Protein AF-A0A1Q3SGU1-F1 (afdb_monomer_lite)

Structure (mmCIF, N/CA/C/O backbone):
data_AF-A0A1Q3SGU1-F1
#
_entry.id   AF-A0A1Q3SGU1-F1
#
loop_
_atom_site.group_PDB
_atom_site.id
_atom_site.type_symbol
_atom_site.label_atom_id
_atom_site.label_alt_id
_atom_site.label_comp_id
_atom_site.label_asym_id
_atom_site.label_entity_id
_atom_site.label_seq_id
_atom_site.pdbx_PDB_ins_code
_atom_site.Cartn_x
_atom_site.Cartn_y
_atom_site.Cartn_z
_atom_site.occupancy
_atom_site.B_iso_or_equiv
_atom_site.auth_seq_id
_atom_site.auth_comp_id
_atom_site.auth_asym_id
_atom_site.auth_atom_id
_atom_site.pdbx_PDB_model_num
ATOM 1 N N . MET A 1 1 ? 43.441 11.152 -51.394 1.00 38.97 1 MET A N 1
ATOM 2 C CA . MET A 1 1 ? 42.532 12.138 -50.771 1.00 38.97 1 MET A CA 1
ATOM 3 C C . MET A 1 1 ? 41.317 11.362 -50.313 1.00 38.97 1 MET A C 1
ATOM 5 O O . MET A 1 1 ? 40.354 11.228 -51.053 1.00 38.97 1 MET A O 1
ATOM 9 N N . GLU A 1 2 ? 41.451 10.731 -49.153 1.00 35.03 2 GLU A N 1
ATOM 10 C CA . GLU A 1 2 ? 40.394 9.955 -48.511 1.00 35.03 2 GLU A CA 1
ATOM 11 C C . GLU A 1 2 ? 39.681 10.887 -47.537 1.00 35.03 2 GLU A C 1
ATOM 13 O O . GLU A 1 2 ? 40.320 11.539 -46.711 1.00 35.03 2 GLU A O 1
ATOM 18 N N . GLY A 1 3 ? 38.369 11.018 -47.713 1.00 38.88 3 GLY A N 1
ATOM 19 C CA . GLY A 1 3 ? 37.514 11.722 -46.775 1.00 38.88 3 GLY A CA 1
ATOM 20 C C . GLY A 1 3 ? 37.173 10.804 -45.611 1.00 38.88 3 GLY A C 1
ATOM 21 O O . GLY A 1 3 ? 36.701 9.696 -45.837 1.00 38.88 3 GLY A O 1
ATOM 22 N N . ASN A 1 4 ? 37.367 11.298 -44.391 1.00 35.50 4 ASN A N 1
ATOM 23 C CA . ASN A 1 4 ? 36.745 10.760 -43.189 1.00 35.50 4 ASN A CA 1
ATOM 24 C C . ASN A 1 4 ? 35.961 11.893 -42.527 1.00 35.50 4 ASN A C 1
ATOM 26 O O . ASN A 1 4 ? 36.532 12.837 -41.983 1.00 35.50 4 ASN A O 1
ATOM 30 N N . ILE A 1 5 ? 34.640 11.793 -42.635 1.00 43.34 5 ILE A N 1
ATOM 31 C CA . ILE A 1 5 ? 33.670 12.448 -41.766 1.00 43.34 5 ILE A CA 1
ATOM 32 C C . ILE A 1 5 ? 33.270 11.364 -40.765 1.00 43.34 5 ILE A C 1
ATOM 34 O O . ILE A 1 5 ? 32.846 10.306 -41.214 1.00 43.34 5 ILE A O 1
ATOM 38 N N . GLU A 1 6 ? 33.455 11.630 -39.469 1.00 40.88 6 GLU A N 1
ATOM 39 C CA . GLU A 1 6 ? 32.686 11.130 -38.305 1.00 40.88 6 GLU A CA 1
ATOM 40 C C . GLU A 1 6 ? 33.565 11.027 -37.043 1.00 40.88 6 GLU A C 1
ATOM 42 O O . GLU A 1 6 ? 33.926 9.959 -36.569 1.00 40.88 6 GLU A O 1
ATOM 47 N N . GLU A 1 7 ? 33.857 12.183 -36.455 1.00 37.50 7 GLU A N 1
ATOM 48 C CA . GLU A 1 7 ? 34.032 12.377 -35.010 1.00 37.50 7 GLU A CA 1
ATOM 49 C C . GLU A 1 7 ? 33.212 13.644 -34.714 1.00 37.50 7 GLU A C 1
ATOM 51 O O . GLU A 1 7 ? 33.339 14.631 -35.426 1.00 37.50 7 GLU A O 1
ATOM 56 N N . SER A 1 8 ? 32.313 13.767 -33.749 1.00 34.56 8 SER A N 1
ATOM 57 C CA . SER A 1 8 ? 31.958 12.972 -32.588 1.00 34.56 8 SER A CA 1
ATOM 58 C C . SER A 1 8 ? 30.579 13.483 -32.140 1.00 34.56 8 SER A C 1
ATOM 60 O O . SER A 1 8 ? 30.374 14.686 -31.975 1.00 34.56 8 SER A O 1
ATOM 62 N N . ILE A 1 9 ? 29.605 12.595 -31.964 1.00 38.59 9 ILE A N 1
ATOM 63 C CA . ILE A 1 9 ? 28.387 12.896 -31.206 1.00 38.59 9 ILE A CA 1
ATOM 64 C C . ILE A 1 9 ? 28.249 11.749 -30.218 1.00 38.59 9 ILE A C 1
ATOM 66 O O . ILE A 1 9 ? 27.634 10.752 -30.560 1.00 38.59 9 ILE A O 1
ATOM 70 N N . ASP A 1 10 ? 28.906 11.840 -29.060 1.00 41.69 10 ASP A N 1
ATOM 71 C CA . ASP A 1 10 ? 28.458 11.175 -27.824 1.00 41.69 10 ASP A CA 1
ATOM 72 C C . ASP A 1 10 ? 29.440 11.409 -26.665 1.00 41.69 10 ASP A C 1
ATOM 74 O O . ASP A 1 10 ? 30.072 10.497 -26.148 1.00 41.69 10 ASP A O 1
ATOM 78 N N . GLU A 1 11 ? 29.545 12.650 -26.191 1.00 40.50 11 GLU A N 1
ATOM 79 C CA . GLU A 1 11 ? 30.089 12.919 -24.854 1.00 40.50 11 GLU A CA 1
ATOM 80 C C . GLU A 1 11 ? 29.303 14.047 -24.187 1.00 40.50 11 GLU A C 1
ATOM 82 O O . GLU A 1 11 ? 29.789 15.164 -24.035 1.00 40.50 11 GLU A O 1
ATOM 87 N N . LYS A 1 12 ? 28.043 13.772 -23.818 1.00 33.38 12 LYS A N 1
ATOM 88 C CA . LYS A 1 12 ? 27.328 14.537 -22.774 1.00 33.38 12 LYS A CA 1
ATOM 89 C C . LYS A 1 12 ? 26.059 13.865 -22.238 1.00 33.38 12 LYS A C 1
ATOM 91 O O . LYS A 1 12 ? 25.131 14.540 -21.808 1.00 33.38 12 LYS A O 1
ATOM 96 N N . ALA A 1 13 ? 26.018 12.534 -22.189 1.00 36.97 13 ALA A N 1
ATOM 97 C CA . ALA A 1 13 ? 25.113 11.870 -21.257 1.00 36.97 13 ALA A CA 1
ATOM 98 C C . ALA A 1 13 ? 25.750 11.962 -19.863 1.00 36.97 13 ALA A C 1
ATOM 100 O O . ALA A 1 13 ? 26.577 11.125 -19.491 1.00 36.97 13 ALA A O 1
ATOM 101 N N . GLU A 1 14 ? 25.425 13.026 -19.123 1.00 35.75 14 GLU A N 1
ATOM 102 C CA . GLU A 1 14 ? 25.636 13.087 -17.675 1.00 35.75 14 GLU A CA 1
ATOM 103 C C . GLU A 1 14 ? 25.214 11.739 -17.083 1.00 35.75 14 GLU A C 1
ATOM 105 O O . GLU A 1 14 ? 24.060 11.325 -17.197 1.00 35.75 14 GLU A O 1
ATOM 110 N N . LYS A 1 15 ? 26.172 11.006 -16.507 1.00 45.41 15 LYS A N 1
ATOM 111 C CA . LYS A 1 15 ? 25.889 9.782 -15.760 1.00 45.41 15 LYS A CA 1
ATOM 112 C C . LYS A 1 15 ? 25.143 10.190 -14.493 1.00 45.41 15 LYS A C 1
ATOM 114 O O . LYS A 1 15 ? 25.754 10.346 -13.439 1.00 45.41 15 LYS A O 1
ATOM 119 N N . GLU A 1 16 ? 23.832 10.385 -14.612 1.00 48.12 16 GLU A N 1
ATOM 120 C CA . GLU A 1 16 ? 22.922 10.517 -13.481 1.00 48.12 16 GLU A CA 1
ATOM 121 C C . GLU A 1 16 ? 23.174 9.306 -12.576 1.00 48.12 16 GLU A C 1
ATOM 123 O O . GLU A 1 16 ? 22.950 8.149 -12.952 1.00 48.12 16 GLU A O 1
ATOM 128 N N . THR A 1 17 ? 23.754 9.554 -11.403 1.00 52.72 17 THR A N 1
ATOM 129 C CA . THR A 1 17 ? 23.978 8.498 -10.422 1.00 52.72 17 THR A CA 1
ATOM 130 C C . THR A 1 17 ? 22.613 8.172 -9.843 1.00 52.72 17 THR A C 1
ATOM 132 O O . THR A 1 17 ? 22.068 8.931 -9.049 1.00 52.72 17 THR A O 1
ATOM 135 N N . ILE A 1 18 ? 22.025 7.075 -10.312 1.00 62.19 18 ILE A N 1
ATOM 136 C CA . ILE A 1 18 ? 20.699 6.638 -9.887 1.00 62.19 18 ILE A CA 1
ATOM 137 C C . ILE A 1 18 ? 20.753 6.314 -8.388 1.00 62.19 18 ILE A C 1
ATOM 139 O O . ILE A 1 18 ? 21.397 5.344 -7.986 1.00 62.19 18 ILE A O 1
ATOM 143 N N . ASN A 1 19 ? 20.077 7.117 -7.565 1.00 75.06 19 ASN A N 1
ATOM 144 C CA . ASN A 1 19 ? 19.893 6.830 -6.148 1.00 75.06 19 ASN A CA 1
ATOM 145 C C . ASN A 1 19 ? 18.765 5.803 -5.977 1.00 75.06 19 ASN A C 1
ATOM 147 O O . ASN A 1 19 ? 17.622 6.040 -6.369 1.00 75.06 19 ASN A O 1
ATOM 151 N N . TYR A 1 20 ? 19.088 4.654 -5.385 1.00 71.62 20 TYR A N 1
ATOM 152 C CA . TYR A 1 20 ? 18.139 3.561 -5.169 1.00 71.62 20 TYR A CA 1
ATOM 153 C C . TYR A 1 20 ? 16.935 3.967 -4.324 1.00 71.62 20 TYR A C 1
ATOM 155 O O . TYR A 1 20 ? 15.836 3.455 -4.548 1.00 71.62 20 TYR A O 1
ATOM 163 N N . ASP A 1 21 ? 17.129 4.903 -3.396 1.00 80.00 21 ASP A N 1
ATOM 164 C CA . ASP A 1 21 ? 16.083 5.337 -2.480 1.00 80.00 21 ASP A CA 1
ATOM 165 C C . ASP A 1 21 ? 14.994 6.164 -3.167 1.00 80.00 21 ASP A C 1
ATOM 167 O O . ASP A 1 21 ? 13.921 6.339 -2.592 1.00 80.00 21 ASP A O 1
ATOM 171 N N . ASP A 1 22 ? 15.200 6.625 -4.401 1.00 88.00 22 ASP A N 1
ATOM 172 C CA . ASP A 1 22 ? 14.221 7.441 -5.126 1.00 88.00 22 ASP A CA 1
ATOM 173 C C . ASP A 1 22 ? 13.149 6.611 -5.845 1.00 88.00 22 ASP A C 1
ATOM 175 O O . ASP A 1 22 ? 12.197 7.166 -6.403 1.00 88.00 22 ASP A O 1
ATOM 179 N N . PHE A 1 23 ? 13.263 5.281 -5.809 1.00 89.56 23 PHE A N 1
ATOM 180 C CA . PHE A 1 23 ? 12.372 4.365 -6.514 1.00 89.56 23 PHE A CA 1
ATOM 181 C C . PHE A 1 23 ? 11.447 3.601 -5.565 1.00 89.56 23 PHE A C 1
ATOM 183 O O . PHE A 1 23 ? 11.782 3.270 -4.426 1.00 89.56 23 PHE A O 1
ATOM 190 N N . ILE A 1 24 ? 10.251 3.282 -6.057 1.00 88.69 24 ILE A N 1
ATOM 191 C CA . ILE A 1 24 ? 9.283 2.427 -5.374 1.00 88.69 24 ILE A CA 1
ATOM 192 C C . ILE A 1 24 ? 8.941 1.236 -6.268 1.00 88.69 24 ILE A C 1
ATOM 194 O O . ILE A 1 24 ? 8.572 1.404 -7.428 1.00 88.69 24 ILE A O 1
ATOM 198 N N . SER A 1 25 ? 9.013 0.033 -5.695 1.00 88.06 25 SER A N 1
ATOM 199 C CA . SER A 1 25 ? 8.525 -1.191 -6.333 1.00 88.06 25 SER A CA 1
ATOM 200 C C . SER A 1 25 ? 6.999 -1.221 -6.371 1.00 88.06 25 SER A C 1
ATOM 202 O O . SER A 1 25 ? 6.343 -1.039 -5.338 1.00 88.06 25 SER A O 1
ATOM 204 N N . LEU A 1 26 ? 6.436 -1.559 -7.533 1.00 85.69 26 LEU A N 1
ATOM 205 C CA . LEU A 1 26 ? 4.994 -1.741 -7.711 1.00 85.69 26 LEU A CA 1
ATOM 206 C C . LEU A 1 26 ? 4.429 -2.888 -6.864 1.00 85.69 26 LEU A C 1
ATOM 208 O O . LEU A 1 26 ? 3.255 -2.871 -6.501 1.00 85.69 26 LEU A O 1
ATOM 212 N N . ARG A 1 27 ? 5.268 -3.837 -6.432 1.00 84.94 27 ARG A N 1
ATOM 213 C CA . ARG A 1 27 ? 4.892 -4.905 -5.495 1.00 84.94 27 ARG A CA 1
ATOM 214 C C . ARG A 1 27 ? 4.321 -4.376 -4.179 1.00 84.94 27 ARG A C 1
ATOM 216 O O . ARG A 1 27 ? 3.478 -5.053 -3.587 1.00 84.94 27 ARG A O 1
ATOM 223 N N . LYS A 1 28 ? 4.724 -3.179 -3.727 1.00 84.88 28 LYS A N 1
ATOM 224 C CA . LYS A 1 28 ? 4.138 -2.533 -2.534 1.00 84.88 28 LYS A CA 1
ATOM 225 C C . LYS A 1 28 ? 2.642 -2.253 -2.702 1.00 84.88 28 LYS A C 1
ATOM 227 O O . LYS A 1 28 ? 1.911 -2.252 -1.718 1.00 84.88 28 LYS A O 1
ATOM 232 N N . PHE A 1 29 ? 2.189 -2.099 -3.942 1.00 83.31 29 PHE A N 1
ATOM 233 C CA . PHE A 1 29 ? 0.812 -1.793 -4.309 1.00 83.31 29 PHE A CA 1
ATOM 234 C C . PHE A 1 29 ? 0.068 -3.006 -4.873 1.00 83.31 29 PHE A C 1
ATOM 236 O O . PHE A 1 29 ? -0.972 -2.844 -5.494 1.00 83.31 29 PHE A O 1
ATOM 243 N N . LYS A 1 30 ? 0.542 -4.238 -4.628 1.00 80.50 30 LYS A N 1
ATOM 244 C CA . LYS A 1 30 ? -0.090 -5.477 -5.130 1.00 80.50 30 LYS A CA 1
ATOM 245 C C . LYS A 1 30 ? -1.590 -5.615 -4.812 1.00 80.50 30 LYS A C 1
ATOM 247 O O . LYS A 1 30 ? -2.287 -6.336 -5.511 1.00 80.50 30 LYS A O 1
ATOM 252 N N . ASN A 1 31 ? -2.063 -4.945 -3.759 1.00 77.50 31 ASN A N 1
ATOM 253 C CA . ASN A 1 31 ? -3.460 -4.951 -3.318 1.00 77.50 31 ASN A CA 1
ATOM 254 C C . ASN A 1 31 ? -4.226 -3.675 -3.730 1.00 77.50 31 ASN A C 1
ATOM 256 O O . ASN A 1 31 ? -5.369 -3.506 -3.326 1.00 77.50 31 ASN A O 1
ATOM 260 N N . ASN A 1 32 ? -3.605 -2.770 -4.493 1.00 76.00 32 ASN A N 1
ATOM 261 C CA . ASN A 1 32 ? -4.211 -1.546 -5.013 1.00 76.00 32 ASN A CA 1
ATOM 262 C C . ASN A 1 32 ? -4.238 -1.622 -6.548 1.00 76.00 32 ASN A C 1
ATOM 264 O O . ASN A 1 32 ? -3.363 -1.097 -7.236 1.00 76.00 32 ASN A O 1
ATOM 268 N N . ALA A 1 33 ? -5.221 -2.357 -7.074 1.00 75.50 33 ALA A N 1
ATOM 269 C CA . ALA A 1 33 ? -5.343 -2.618 -8.506 1.00 75.50 33 ALA A CA 1
ATOM 270 C C . ALA A 1 33 ? -5.545 -1.333 -9.325 1.00 75.50 33 ALA A C 1
ATOM 272 O O . ALA A 1 33 ? -4.966 -1.208 -10.397 1.00 75.50 33 ALA A O 1
ATOM 273 N N . GLU A 1 34 ? -6.309 -0.371 -8.806 1.00 74.06 34 GLU A N 1
ATOM 274 C CA . GLU A 1 34 ? -6.575 0.914 -9.463 1.00 74.06 34 GLU A CA 1
ATOM 275 C C . GLU A 1 34 ? -5.287 1.710 -9.688 1.00 74.06 34 GLU A C 1
ATOM 277 O O . GLU A 1 34 ? -4.959 2.044 -10.824 1.00 74.06 34 GLU A O 1
ATOM 282 N N . PHE A 1 35 ? -4.473 1.877 -8.640 1.00 79.38 35 PHE A N 1
ATOM 283 C CA . PHE A 1 35 ? -3.173 2.535 -8.764 1.00 79.38 35 PHE A CA 1
ATOM 284 C C . PHE A 1 35 ? -2.262 1.827 -9.777 1.00 79.38 35 PHE A C 1
ATOM 286 O O . PHE A 1 35 ? -1.582 2.465 -10.579 1.00 79.38 35 PHE A O 1
ATOM 293 N N . LEU A 1 36 ? -2.256 0.491 -9.776 1.00 81.31 36 LEU A N 1
ATOM 294 C CA . LEU A 1 36 ? -1.480 -0.297 -10.733 1.00 81.31 36 LEU A CA 1
ATOM 295 C C . LEU A 1 36 ? -1.945 -0.075 -12.186 1.00 81.31 36 LEU A C 1
ATOM 297 O O . LEU A 1 36 ? -1.095 0.014 -13.076 1.00 81.31 36 LEU A O 1
ATOM 301 N N . TYR A 1 37 ? -3.252 0.063 -12.429 1.00 78.44 37 TYR A N 1
ATOM 302 C CA . TYR A 1 37 ? -3.795 0.397 -13.749 1.00 78.44 37 TYR A CA 1
ATOM 303 C C . TYR A 1 37 ? -3.442 1.822 -14.182 1.00 78.44 37 TYR A C 1
ATOM 305 O O . TYR A 1 37 ? -3.048 2.019 -15.334 1.00 78.44 37 TYR A O 1
ATOM 313 N N . ASP A 1 38 ? -3.497 2.794 -13.273 1.00 81.62 38 ASP A N 1
ATOM 314 C CA . ASP A 1 38 ? -3.142 4.184 -13.571 1.00 81.62 38 ASP A CA 1
ATOM 315 C C . ASP A 1 38 ? -1.654 4.330 -13.907 1.00 81.62 38 ASP A C 1
ATOM 317 O O . ASP A 1 38 ? -1.286 5.020 -14.865 1.00 81.62 38 ASP A O 1
ATOM 321 N N . ILE A 1 39 ? -0.784 3.622 -13.179 1.00 83.50 39 ILE A N 1
ATOM 322 C CA . ILE A 1 39 ? 0.648 3.535 -13.486 1.00 83.50 39 ILE A CA 1
ATOM 323 C C . ILE A 1 39 ? 0.873 2.889 -14.852 1.00 83.50 39 ILE A C 1
ATOM 325 O O . ILE A 1 39 ? 1.653 3.405 -15.655 1.00 83.50 39 ILE A O 1
ATOM 329 N N . PHE A 1 40 ? 0.181 1.789 -15.149 1.00 79.50 40 PHE A N 1
ATOM 330 C CA . PHE A 1 40 ? 0.285 1.118 -16.442 1.00 79.50 40 PHE A CA 1
ATOM 331 C C . PHE A 1 40 ? -0.130 2.037 -17.599 1.00 79.50 40 PHE A C 1
ATOM 333 O O . PHE A 1 40 ? 0.633 2.222 -18.550 1.00 79.50 40 PHE A O 1
ATOM 340 N N . GLY A 1 41 ? -1.302 2.671 -17.493 1.00 76.25 41 GLY A N 1
ATOM 341 C CA . GLY A 1 41 ? -1.800 3.620 -18.487 1.00 76.25 41 GLY A CA 1
ATOM 342 C C . GLY A 1 41 ? -0.868 4.820 -18.656 1.00 76.25 41 GLY A C 1
ATOM 343 O O . GLY A 1 41 ? -0.553 5.223 -19.780 1.00 76.25 41 GLY A O 1
ATOM 344 N N . SER A 1 42 ? -0.351 5.358 -17.552 1.00 82.50 42 SER A N 1
ATOM 345 C CA . SER A 1 42 ? 0.597 6.476 -17.566 1.00 82.50 42 SER A CA 1
ATOM 346 C C . SER A 1 42 ? 1.941 6.096 -18.194 1.00 82.50 42 SER A C 1
ATOM 348 O O . SER A 1 42 ? 2.523 6.902 -18.919 1.00 82.50 42 SER A O 1
ATOM 350 N N . GLY A 1 43 ? 2.419 4.868 -17.973 1.00 79.75 43 GLY A N 1
ATOM 351 C CA . GLY A 1 43 ? 3.643 4.353 -18.587 1.00 79.75 43 GLY A CA 1
ATOM 352 C C . GLY A 1 43 ? 3.513 4.161 -20.096 1.00 79.75 43 GLY A C 1
ATOM 353 O O . GLY A 1 43 ? 4.371 4.616 -20.850 1.00 79.75 43 GLY A O 1
ATOM 354 N N . ILE A 1 44 ? 2.412 3.559 -20.563 1.00 75.25 44 ILE A N 1
ATOM 355 C CA . ILE A 1 44 ? 2.149 3.384 -22.005 1.00 75.25 44 ILE A CA 1
ATOM 356 C C . ILE A 1 44 ? 1.994 4.732 -22.710 1.00 75.25 44 ILE A C 1
ATOM 358 O O . ILE A 1 44 ? 2.524 4.928 -23.804 1.00 75.25 44 ILE A O 1
ATOM 362 N N . THR A 1 45 ? 1.308 5.683 -2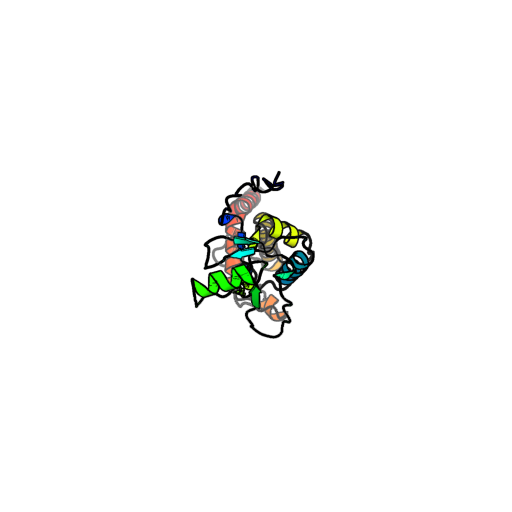2.074 1.00 77.94 45 THR A N 1
ATOM 363 C CA . THR A 1 45 ? 1.134 7.045 -22.606 1.00 77.94 45 THR A CA 1
ATOM 364 C C . THR A 1 45 ? 2.362 7.938 -22.416 1.00 77.94 45 THR A C 1
ATOM 366 O O . THR A 1 45 ? 2.316 9.112 -22.776 1.00 77.94 45 THR A O 1
ATOM 369 N N . LYS A 1 46 ? 3.470 7.395 -21.885 1.00 78.31 46 LYS A N 1
ATOM 370 C CA . LYS A 1 46 ? 4.737 8.098 -21.623 1.00 78.31 46 LYS A CA 1
ATOM 371 C C . LYS A 1 46 ? 4.605 9.327 -20.711 1.00 78.31 46 LYS A C 1
ATOM 373 O O . LYS A 1 46 ? 5.461 10.206 -20.737 1.00 78.31 46 LYS A O 1
ATOM 378 N N . LYS A 1 47 ? 3.552 9.391 -19.891 1.00 83.50 47 LYS A N 1
ATOM 379 C CA . LYS A 1 47 ? 3.380 10.432 -18.862 1.00 83.50 47 LYS A CA 1
ATOM 380 C C . LYS A 1 47 ? 4.354 10.244 -17.703 1.00 83.50 47 LYS A C 1
ATOM 382 O O . LYS A 1 47 ? 4.761 11.220 -17.082 1.00 83.50 47 LYS A O 1
ATOM 387 N N . ILE A 1 48 ? 4.713 8.992 -17.424 1.00 85.81 48 ILE A N 1
ATOM 388 C CA . ILE A 1 48 ? 5.714 8.613 -16.426 1.00 85.81 48 ILE A CA 1
ATOM 389 C C . ILE A 1 48 ? 6.727 7.653 -17.043 1.00 85.81 48 ILE A C 1
ATOM 391 O O . ILE A 1 48 ? 6.436 6.963 -18.022 1.00 85.81 48 ILE A O 1
ATOM 395 N N . SER A 1 49 ? 7.904 7.576 -16.430 1.00 86.50 49 SER A N 1
ATOM 396 C CA . SER A 1 49 ? 8.899 6.557 -16.766 1.00 86.50 49 SER A CA 1
ATOM 397 C C . SER A 1 49 ? 8.733 5.338 -15.859 1.00 86.50 49 SER A C 1
ATOM 399 O O . SER A 1 49 ? 8.651 5.476 -14.638 1.00 86.50 49 SER A O 1
ATOM 401 N N . ILE A 1 50 ? 8.716 4.143 -16.450 1.00 86.75 50 ILE A N 1
ATOM 402 C CA . ILE A 1 50 ? 8.725 2.870 -15.719 1.00 86.75 50 ILE A CA 1
ATOM 403 C C . ILE A 1 50 ? 10.127 2.277 -15.792 1.00 86.75 50 ILE A C 1
ATOM 405 O O . ILE A 1 50 ? 10.806 2.393 -16.808 1.00 86.75 50 ILE A O 1
ATOM 409 N N . TYR A 1 51 ? 10.554 1.638 -14.712 1.00 88.06 51 TYR A N 1
ATOM 410 C CA . TYR A 1 51 ? 11.892 1.101 -14.548 1.00 88.06 51 TYR A CA 1
ATOM 411 C C . TYR A 1 51 ? 11.842 -0.381 -14.190 1.00 88.06 51 TYR A C 1
ATOM 413 O O . TYR A 1 51 ? 10.884 -0.880 -13.598 1.00 88.06 51 TYR A O 1
ATOM 421 N N . VAL A 1 52 ? 12.924 -1.078 -14.508 1.00 84.12 52 VAL A N 1
ATOM 422 C CA . VAL A 1 52 ? 13.207 -2.430 -14.028 1.00 84.12 52 VAL A CA 1
ATOM 423 C C . VAL A 1 52 ? 14.606 -2.461 -13.434 1.00 84.12 52 VAL A C 1
ATOM 425 O O . VAL A 1 52 ? 15.523 -1.846 -13.980 1.00 84.12 52 VAL A O 1
ATOM 428 N N . GLN A 1 53 ? 14.787 -3.171 -12.325 1.00 81.94 53 GLN A N 1
ATOM 429 C CA . GLN A 1 53 ? 16.120 -3.481 -11.824 1.00 81.94 53 GLN A CA 1
ATOM 430 C C . GLN A 1 53 ? 16.640 -4.722 -12.552 1.00 81.94 53 GLN A C 1
ATOM 432 O O . GLN A 1 53 ? 16.037 -5.794 -12.476 1.00 81.94 53 GLN A O 1
ATOM 437 N N . SER A 1 54 ? 17.732 -4.570 -13.296 1.00 70.50 54 SER A N 1
ATOM 438 C CA . SER A 1 54 ? 18.371 -5.696 -13.973 1.00 70.50 54 SER A CA 1
ATOM 439 C C . SER A 1 54 ? 19.224 -6.480 -12.980 1.00 70.50 54 SER A C 1
ATOM 441 O O . SER A 1 54 ? 19.968 -5.897 -12.205 1.00 70.50 54 SER A O 1
ATOM 443 N N . VAL A 1 55 ? 19.152 -7.810 -13.020 1.00 63.28 55 VAL A N 1
ATOM 444 C CA . VAL A 1 55 ? 20.073 -8.673 -12.253 1.00 63.28 55 VAL A CA 1
ATOM 445 C C . VAL A 1 55 ? 21.456 -8.767 -12.906 1.00 63.28 55 VAL A C 1
ATOM 447 O O . VAL A 1 55 ? 22.424 -9.147 -12.263 1.00 63.28 55 VAL A O 1
ATOM 450 N N . ASN A 1 56 ? 21.553 -8.426 -14.196 1.00 59.84 56 ASN A N 1
ATOM 451 C CA . ASN A 1 56 ? 22.806 -8.477 -14.958 1.00 59.84 56 ASN A CA 1
ATOM 452 C C . ASN A 1 56 ? 23.658 -7.218 -14.762 1.00 59.84 56 ASN A C 1
ATOM 454 O O . ASN A 1 56 ? 24.855 -7.210 -15.036 1.00 59.84 56 ASN A O 1
ATOM 458 N N . CYS A 1 57 ? 23.021 -6.131 -14.348 1.00 54.88 57 CYS A N 1
ATOM 459 C CA . CYS A 1 57 ? 23.666 -4.896 -13.964 1.00 54.88 57 CYS A CA 1
ATOM 460 C C . CYS A 1 57 ? 22.824 -4.338 -12.830 1.00 54.88 57 CYS A C 1
ATOM 462 O O . CYS A 1 57 ? 21.695 -3.945 -13.099 1.00 54.88 57 CYS A O 1
ATOM 464 N N . ASP A 1 58 ? 23.352 -4.329 -11.602 1.00 66.19 58 ASP A N 1
ATOM 465 C CA . ASP A 1 58 ? 22.711 -3.734 -10.421 1.00 66.19 58 ASP A CA 1
ATOM 466 C C . ASP A 1 58 ? 22.500 -2.236 -10.667 1.00 66.19 58 ASP A C 1
ATOM 468 O O . ASP A 1 58 ? 23.305 -1.400 -10.270 1.00 66.19 58 ASP A O 1
ATOM 472 N N . LYS A 1 59 ? 21.494 -1.915 -11.477 1.00 72.44 59 LYS A N 1
ATOM 473 C CA . LYS A 1 59 ? 21.126 -0.605 -12.002 1.00 72.44 59 LYS A CA 1
ATOM 474 C C . LYS A 1 59 ? 19.680 -0.682 -12.469 1.00 72.44 59 LYS A C 1
ATOM 476 O O . LYS A 1 59 ? 19.242 -1.667 -13.075 1.00 72.44 59 LYS A O 1
ATOM 481 N N . TYR A 1 60 ? 18.946 0.396 -12.233 1.00 79.81 60 TYR A N 1
ATOM 482 C CA . TYR A 1 60 ? 17.633 0.567 -12.834 1.00 79.81 60 TYR A CA 1
ATOM 483 C C . TYR A 1 60 ? 17.775 0.933 -14.306 1.00 79.81 60 TYR A C 1
ATOM 485 O O . TYR A 1 60 ? 18.584 1.777 -14.682 1.00 79.81 60 TYR A O 1
ATOM 493 N N . THR A 1 61 ? 16.965 0.293 -15.138 1.00 78.44 61 THR A N 1
ATOM 494 C CA . THR A 1 61 ? 16.867 0.565 -16.570 1.00 78.44 61 THR A CA 1
ATOM 495 C C . THR A 1 61 ? 15.491 1.142 -16.864 1.00 78.44 61 THR A C 1
ATOM 497 O O . THR A 1 61 ? 14.486 0.547 -16.473 1.00 78.44 61 THR A O 1
ATOM 500 N N . ILE A 1 62 ? 15.446 2.292 -17.543 1.00 81.56 62 ILE A N 1
ATOM 501 C CA . ILE A 1 62 ? 14.198 2.895 -18.029 1.00 81.56 62 ILE A CA 1
ATOM 502 C C . ILE A 1 62 ? 13.613 2.003 -19.126 1.00 81.56 62 ILE A C 1
ATOM 504 O O . ILE A 1 62 ? 14.316 1.568 -20.040 1.00 81.56 62 ILE A O 1
ATOM 508 N N . LEU A 1 63 ? 12.312 1.743 -19.052 1.00 77.94 63 LEU A N 1
ATOM 509 C CA . LEU A 1 63 ? 11.567 0.998 -20.054 1.00 77.94 63 LEU A CA 1
ATOM 510 C C . LEU A 1 63 ? 10.899 1.955 -21.040 1.00 77.94 63 LEU A C 1
ATOM 512 O O . LEU A 1 63 ? 10.117 2.823 -20.662 1.00 77.94 63 LEU A O 1
ATOM 516 N N . GLU A 1 64 ? 11.178 1.764 -22.326 1.00 72.31 64 GLU A N 1
ATOM 517 C CA . GLU A 1 64 ? 10.449 2.423 -23.404 1.00 72.31 64 GLU A CA 1
ATOM 518 C C . GLU A 1 64 ? 9.116 1.709 -23.667 1.00 72.31 64 GLU A C 1
ATOM 520 O O . GLU A 1 64 ? 8.959 0.528 -23.356 1.00 72.31 64 GLU A O 1
ATOM 525 N N . ALA A 1 65 ? 8.171 2.385 -24.329 1.00 64.69 65 ALA A N 1
ATOM 526 C CA . ALA A 1 65 ? 6.861 1.814 -24.667 1.00 64.69 65 ALA A CA 1
ATOM 527 C C . ALA A 1 65 ? 6.956 0.469 -25.417 1.00 64.69 65 ALA A C 1
ATOM 529 O O . ALA A 1 65 ? 6.160 -0.427 -25.172 1.00 64.69 65 ALA A O 1
ATOM 530 N N . LYS A 1 66 ? 7.973 0.292 -26.274 1.00 66.38 66 LYS A N 1
ATOM 531 C CA . LYS A 1 66 ? 8.239 -0.972 -26.988 1.00 66.38 66 LYS A CA 1
ATOM 532 C C . LYS A 1 66 ? 8.742 -2.104 -26.078 1.00 66.38 66 LYS A C 1
ATOM 534 O O . LYS A 1 66 ? 8.638 -3.271 -26.445 1.00 66.38 66 LYS A O 1
ATOM 539 N N . HIS A 1 67 ? 9.308 -1.770 -24.915 1.00 71.50 67 HIS A N 1
ATOM 540 C CA . HIS A 1 67 ? 9.726 -2.744 -23.906 1.00 71.50 67 HIS A CA 1
ATOM 541 C C . HIS A 1 67 ? 8.527 -3.212 -23.068 1.00 71.50 67 HIS A C 1
ATOM 543 O O . HIS A 1 67 ? 8.510 -4.365 -22.656 1.00 71.50 67 HIS A O 1
ATOM 549 N N . ILE A 1 68 ? 7.506 -2.370 -22.861 1.00 66.00 68 ILE A N 1
ATOM 550 C CA . ILE A 1 68 ? 6.275 -2.717 -22.132 1.00 66.00 68 ILE A CA 1
ATOM 551 C C . ILE A 1 68 ? 5.360 -3.547 -23.051 1.00 66.00 68 ILE A C 1
ATOM 553 O O . ILE A 1 68 ? 4.565 -3.008 -23.817 1.00 66.00 68 ILE A O 1
ATOM 557 N N . GLN A 1 69 ? 5.485 -4.876 -23.008 1.00 63.47 69 GLN A N 1
ATOM 558 C CA . GLN A 1 69 ? 4.647 -5.768 -23.819 1.00 63.47 69 GLN A CA 1
ATOM 559 C C . GLN A 1 69 ? 3.222 -5.888 -23.256 1.00 63.47 69 GLN A C 1
ATOM 561 O O . GLN A 1 69 ? 3.026 -5.830 -22.043 1.00 63.47 69 GLN A O 1
ATOM 566 N N . ILE A 1 70 ? 2.240 -6.065 -24.153 1.00 55.00 70 ILE A N 1
ATOM 567 C CA . ILE A 1 70 ? 0.799 -6.161 -23.860 1.00 55.00 70 ILE A CA 1
ATOM 568 C C . ILE A 1 70 ? 0.555 -7.181 -22.739 1.00 55.00 70 ILE A C 1
ATOM 570 O O . ILE A 1 70 ? 0.692 -8.388 -22.929 1.00 55.00 70 ILE A O 1
ATOM 574 N N . ILE A 1 71 ? 0.174 -6.682 -21.564 1.00 54.81 71 ILE A N 1
ATOM 575 C CA . ILE A 1 71 ? -0.186 -7.498 -20.404 1.00 54.81 71 ILE A CA 1
ATOM 576 C C . ILE A 1 71 ? -1.646 -7.904 -20.580 1.00 54.81 71 ILE A C 1
ATOM 578 O O . ILE A 1 71 ? -2.555 -7.278 -20.037 1.00 54.81 71 ILE A O 1
ATOM 582 N N . GLN A 1 72 ? -1.898 -8.928 -21.392 1.00 43.44 72 GLN A N 1
ATOM 583 C CA . GLN A 1 72 ? -3.230 -9.515 -21.460 1.00 43.44 72 GLN A CA 1
ATOM 584 C C . GLN A 1 72 ? -3.451 -10.323 -20.171 1.00 43.44 72 GLN A C 1
ATOM 586 O O . GLN A 1 72 ? -2.933 -11.425 -20.004 1.00 43.44 72 GLN A O 1
ATOM 591 N N . SER A 1 73 ? -4.141 -9.713 -19.207 1.00 46.75 73 SER A N 1
ATOM 592 C CA . SER A 1 73 ? -4.408 -10.297 -17.891 1.00 46.75 73 SER A CA 1
ATOM 593 C C . SER A 1 73 ? -5.587 -11.264 -17.943 1.00 46.75 73 SER A C 1
ATOM 595 O O . SER A 1 73 ? -6.666 -10.874 -18.378 1.00 46.75 73 SER A O 1
ATOM 597 N N . ASN A 1 74 ? -5.359 -12.488 -17.454 1.00 40.59 74 ASN A N 1
ATOM 598 C CA . ASN A 1 74 ? -6.303 -13.324 -16.699 1.00 40.59 74 ASN A CA 1
ATOM 599 C C . ASN A 1 74 ? -5.516 -14.505 -16.072 1.00 40.59 74 ASN A C 1
ATOM 601 O O . ASN A 1 74 ? -5.663 -15.628 -16.541 1.00 40.59 74 ASN A O 1
ATOM 605 N N . HIS A 1 75 ? -4.689 -14.261 -15.031 1.00 37.78 75 HIS A N 1
ATOM 606 C CA . HIS A 1 75 ? -3.829 -15.223 -14.268 1.00 37.78 75 HIS A CA 1
ATOM 607 C C . HIS A 1 75 ? -2.293 -15.114 -14.559 1.00 37.78 75 HIS A C 1
ATOM 609 O O . HIS A 1 75 ? -1.877 -14.382 -15.455 1.00 37.78 75 HIS A O 1
ATOM 615 N N . PRO A 1 76 ? -1.410 -15.699 -13.718 1.00 45.75 76 PRO A N 1
ATOM 616 C CA . PRO A 1 76 ? -0.301 -15.084 -12.990 1.00 45.75 76 PRO A CA 1
ATOM 617 C C . PRO A 1 76 ? 1.015 -15.162 -13.792 1.00 45.75 76 PRO A C 1
ATOM 619 O O . PRO A 1 76 ? 1.952 -15.858 -13.399 1.00 45.75 76 PRO A O 1
ATOM 622 N N . VAL A 1 77 ? 1.065 -14.580 -14.986 1.00 53.06 77 VAL A N 1
ATOM 623 C CA . VAL A 1 77 ? 2.154 -14.886 -15.926 1.00 53.06 77 VAL A CA 1
ATOM 624 C C . VAL A 1 77 ? 3.215 -13.787 -15.947 1.00 53.06 77 VAL A C 1
ATOM 626 O O . VAL A 1 77 ? 2.923 -12.593 -15.918 1.00 53.06 77 VAL A O 1
ATOM 629 N N . LYS A 1 78 ? 4.479 -14.224 -15.955 1.00 57.97 78 LYS A N 1
ATOM 630 C CA . LYS A 1 78 ? 5.669 -13.386 -16.119 1.00 57.97 78 LYS A CA 1
ATOM 631 C C . LYS A 1 78 ? 5.748 -12.872 -17.567 1.00 57.97 78 LYS A C 1
ATOM 633 O O . LYS A 1 78 ? 5.584 -13.650 -18.502 1.00 57.97 78 LYS A O 1
ATOM 638 N N . VAL A 1 79 ? 6.045 -11.592 -17.751 1.00 63.06 79 VAL A N 1
ATOM 639 C CA . VAL A 1 79 ? 6.263 -10.921 -19.042 1.00 63.06 79 VAL A CA 1
ATOM 640 C C . VAL A 1 79 ? 7.743 -11.002 -19.420 1.00 63.06 79 VAL A C 1
ATOM 642 O O . VAL A 1 79 ? 8.613 -10.906 -18.557 1.00 63.06 79 VAL A O 1
ATOM 645 N N . LYS A 1 80 ? 8.057 -11.161 -20.708 1.00 66.50 80 LYS A N 1
ATOM 646 C CA . LYS A 1 80 ? 9.435 -11.051 -21.210 1.00 66.50 80 LYS A CA 1
ATOM 647 C C . LYS A 1 80 ? 9.696 -9.616 -21.677 1.00 66.50 80 LYS A C 1
ATOM 649 O O . LYS A 1 80 ? 9.197 -9.202 -22.717 1.00 66.50 80 LYS A O 1
ATOM 654 N N . LEU A 1 81 ? 10.476 -8.856 -20.914 1.00 67.00 81 LEU A N 1
ATOM 655 C CA . LEU A 1 81 ? 10.996 -7.548 -21.311 1.00 67.00 81 LEU A CA 1
ATOM 656 C C . LEU A 1 81 ? 12.277 -7.737 -22.101 1.00 67.00 81 LEU A C 1
ATOM 658 O O . LEU A 1 81 ? 13.268 -8.189 -21.544 1.00 67.00 81 LEU A O 1
ATOM 662 N N . TYR A 1 82 ? 12.308 -7.342 -23.364 1.00 64.12 82 TYR A N 1
ATOM 663 C CA . TYR A 1 82 ? 13.550 -7.366 -24.128 1.00 64.12 82 TYR A CA 1
ATOM 664 C C . TYR A 1 82 ? 14.406 -6.162 -23.731 1.00 64.12 82 TYR A C 1
ATOM 666 O O . TYR A 1 82 ? 14.039 -5.019 -23.982 1.00 64.12 82 TYR A O 1
ATOM 674 N N . ILE A 1 83 ? 15.533 -6.442 -23.080 1.00 62.88 83 ILE A N 1
ATOM 675 C CA . ILE A 1 83 ? 16.560 -5.474 -22.686 1.00 62.88 83 ILE A CA 1
ATOM 676 C C . ILE A 1 83 ? 17.814 -5.871 -23.461 1.00 62.88 83 ILE A C 1
ATOM 678 O O . ILE A 1 83 ? 18.794 -6.380 -22.922 1.00 62.88 83 ILE A O 1
ATOM 682 N N . GLY A 1 84 ? 17.711 -5.783 -24.783 1.00 59.31 84 GLY A N 1
ATOM 683 C CA . GLY A 1 84 ? 18.703 -6.294 -25.719 1.00 59.31 84 GLY A CA 1
ATOM 684 C C . GLY A 1 84 ? 19.057 -5.246 -26.763 1.00 59.31 84 GLY A C 1
ATOM 685 O O . GLY A 1 84 ? 18.236 -4.372 -27.040 1.00 59.31 84 GLY A O 1
ATOM 686 N N . PRO A 1 85 ? 20.278 -5.304 -27.324 1.00 53.78 85 PRO A N 1
ATOM 687 C CA . PRO A 1 85 ? 20.800 -4.253 -28.184 1.00 53.78 85 PRO A CA 1
ATOM 688 C C . PRO A 1 85 ? 19.919 -4.102 -29.423 1.00 53.78 85 PRO A C 1
ATOM 690 O O . PRO A 1 85 ? 19.359 -5.076 -29.921 1.00 53.78 85 PRO A O 1
ATOM 693 N N . SER A 1 86 ? 19.841 -2.886 -29.951 1.00 50.47 86 SER A N 1
ATOM 694 C CA . SER A 1 86 ? 19.051 -2.546 -31.137 1.00 50.47 86 SER A CA 1
ATOM 695 C C . SER A 1 86 ? 19.439 -3.321 -32.409 1.00 50.47 86 SER A C 1
ATOM 697 O O . SER A 1 86 ? 18.710 -3.232 -33.393 1.00 50.47 86 SER A O 1
ATOM 699 N N . SER A 1 87 ? 20.546 -4.085 -32.413 1.00 62.28 87 SER A N 1
ATOM 700 C CA . SER A 1 87 ? 21.047 -4.815 -33.585 1.00 62.28 87 SER A CA 1
ATOM 701 C C . SER A 1 87 ? 21.369 -6.296 -33.337 1.00 62.28 87 SER A C 1
ATOM 703 O O . SER A 1 87 ? 21.900 -6.704 -32.300 1.00 62.28 87 SER A O 1
ATOM 705 N N . GLU A 1 88 ? 21.106 -7.107 -34.364 1.00 67.38 88 GLU A N 1
ATOM 706 C CA . GLU A 1 88 ? 21.329 -8.558 -34.393 1.00 67.38 88 GLU A CA 1
ATOM 707 C C . GLU A 1 88 ? 22.814 -8.944 -34.232 1.00 67.38 88 GLU A C 1
ATOM 709 O O . GLU A 1 88 ? 23.140 -9.973 -33.639 1.00 67.38 88 GLU A O 1
ATOM 714 N N . PHE A 1 89 ? 23.729 -8.092 -34.704 1.00 71.94 89 PHE A N 1
ATOM 715 C CA . PHE A 1 89 ? 25.178 -8.288 -34.585 1.00 71.94 89 PHE A CA 1
ATOM 716 C C . PHE A 1 89 ? 25.647 -8.288 -33.122 1.00 71.94 89 PHE A C 1
ATOM 718 O O . PHE A 1 89 ? 26.326 -9.215 -32.676 1.00 71.94 89 PHE A O 1
ATOM 725 N N . ASN A 1 90 ? 25.212 -7.294 -32.342 1.00 67.06 90 ASN A N 1
ATOM 726 C CA . ASN A 1 90 ? 25.548 -7.193 -30.922 1.00 67.06 90 ASN A CA 1
ATOM 727 C C . ASN A 1 90 ? 24.958 -8.352 -30.107 1.00 67.06 90 ASN A C 1
ATOM 729 O O . ASN A 1 90 ? 25.576 -8.823 -29.150 1.00 67.06 90 ASN A O 1
ATOM 733 N N . LEU A 1 91 ? 23.776 -8.838 -30.497 1.00 71.56 91 LEU A N 1
ATOM 734 C CA . LEU A 1 91 ? 23.162 -10.013 -29.887 1.00 71.56 91 LEU A CA 1
ATOM 735 C C . LEU A 1 91 ? 23.999 -11.280 -30.125 1.00 71.56 91 LEU A C 1
ATOM 737 O O . LEU A 1 91 ? 24.254 -12.026 -29.179 1.00 71.56 91 LEU A O 1
ATOM 741 N N . LYS A 1 92 ? 24.458 -11.502 -31.365 1.00 78.38 92 LYS A N 1
ATOM 742 C CA . LYS A 1 92 ? 25.308 -12.648 -31.731 1.00 78.38 92 LYS A CA 1
ATOM 743 C C . LYS A 1 92 ? 26.633 -12.637 -30.971 1.00 78.38 92 LYS A C 1
ATOM 745 O O . LYS A 1 92 ? 26.999 -13.657 -30.395 1.00 78.38 92 LYS A O 1
ATOM 750 N N . LEU A 1 93 ? 27.300 -11.483 -30.892 1.00 76.88 93 LEU A N 1
ATOM 751 C CA . LEU A 1 93 ? 28.543 -11.328 -30.128 1.00 76.88 93 LEU A CA 1
ATOM 752 C C . LEU A 1 93 ? 28.357 -11.671 -28.644 1.00 76.88 93 LEU A C 1
ATOM 754 O O . LEU A 1 93 ? 29.139 -12.433 -28.080 1.00 76.88 93 LEU A O 1
ATOM 758 N N . ARG A 1 94 ? 27.299 -11.157 -28.005 1.00 71.56 94 ARG A N 1
ATOM 759 C CA . ARG A 1 94 ? 27.037 -11.431 -26.582 1.00 71.56 94 ARG A CA 1
ATOM 760 C C . ARG A 1 94 ? 26.684 -12.890 -26.313 1.00 71.56 94 ARG A C 1
ATOM 762 O O . ARG A 1 94 ? 27.172 -13.431 -25.328 1.00 71.56 94 ARG A O 1
ATOM 769 N N . LYS A 1 95 ? 25.904 -13.534 -27.188 1.00 78.19 95 LYS A N 1
ATOM 770 C CA . LYS A 1 95 ? 25.612 -14.975 -27.084 1.00 78.19 95 LYS A CA 1
ATOM 771 C C . LYS A 1 95 ? 26.851 -15.845 -27.307 1.00 78.19 95 LYS A C 1
ATOM 773 O O . LYS A 1 95 ? 26.987 -16.867 -26.649 1.00 78.19 95 LYS A O 1
ATOM 778 N N . ALA A 1 96 ? 27.764 -15.438 -28.190 1.00 81.62 96 ALA A N 1
ATOM 779 C CA . ALA A 1 96 ? 29.022 -16.152 -28.402 1.00 81.62 96 ALA A CA 1
ATOM 780 C C . ALA A 1 96 ? 29.955 -16.069 -27.179 1.00 81.62 96 ALA A C 1
ATOM 782 O O . ALA A 1 96 ? 30.590 -17.058 -26.828 1.00 81.62 96 ALA A O 1
ATOM 783 N N . MET A 1 97 ? 30.011 -14.911 -26.509 1.00 76.06 97 MET A N 1
ATOM 784 C CA . MET A 1 97 ? 30.826 -14.716 -25.300 1.00 76.06 97 MET A CA 1
ATOM 785 C C . MET A 1 97 ? 30.183 -15.295 -24.033 1.00 76.06 97 MET A C 1
ATOM 787 O O . MET A 1 97 ? 30.884 -15.727 -23.122 1.00 76.06 97 MET A O 1
ATOM 791 N N . ASN A 1 98 ? 28.853 -15.293 -23.959 1.00 73.00 98 ASN A N 1
ATOM 792 C CA . ASN A 1 98 ? 28.083 -15.862 -22.863 1.00 73.00 98 ASN A CA 1
ATOM 793 C C . ASN A 1 98 ? 26.920 -16.685 -23.447 1.00 73.00 98 ASN A C 1
ATOM 795 O O . ASN A 1 98 ? 25.864 -16.118 -23.739 1.00 73.00 98 ASN A O 1
ATOM 799 N N . PRO A 1 99 ? 27.083 -18.013 -23.598 1.00 76.00 99 PRO A N 1
ATOM 800 C CA . PRO A 1 99 ? 26.063 -18.891 -24.179 1.00 76.00 99 PRO A CA 1
ATOM 801 C C . PRO A 1 99 ? 24.707 -18.863 -23.457 1.00 76.00 99 PRO A C 1
ATOM 803 O O . PRO A 1 99 ? 23.688 -19.179 -24.065 1.00 76.00 99 PRO A O 1
ATOM 806 N N . GLY A 1 100 ? 24.677 -18.459 -22.180 1.00 69.00 100 GLY A N 1
ATOM 807 C CA . GLY A 1 100 ? 23.451 -18.273 -21.396 1.00 69.00 100 GLY A CA 1
ATOM 808 C C . GLY A 1 100 ? 22.834 -16.873 -21.495 1.00 69.00 100 GLY A C 1
ATOM 809 O O . GLY A 1 100 ? 21.871 -16.585 -20.788 1.00 69.00 100 GLY A O 1
ATOM 810 N N . PHE A 1 101 ? 23.385 -15.977 -2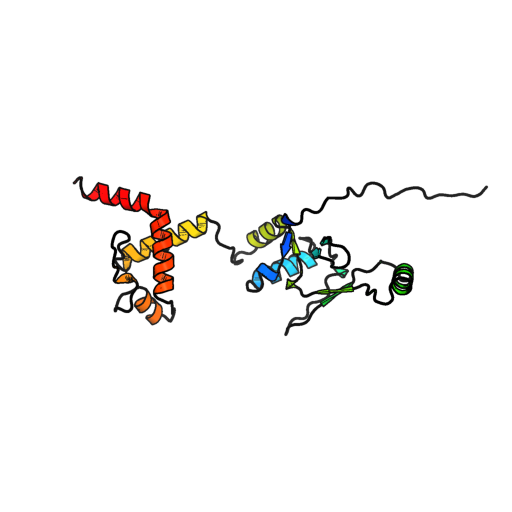2.320 1.00 70.25 101 PHE A N 1
ATOM 811 C CA . PHE A 1 101 ? 22.879 -14.615 -22.466 1.00 70.25 101 PHE A CA 1
ATOM 812 C C . PHE A 1 101 ? 21.511 -14.604 -23.149 1.00 70.25 101 PHE A C 1
ATOM 814 O O . PHE A 1 101 ? 21.384 -14.914 -24.337 1.00 70.25 101 PHE A O 1
ATOM 821 N N . GLU A 1 102 ? 20.505 -14.141 -22.414 1.00 68.81 102 GLU A N 1
ATOM 822 C CA . GLU A 1 102 ? 19.200 -13.818 -22.971 1.00 68.81 102 GLU A CA 1
ATOM 823 C C . GLU A 1 102 ? 19.041 -12.298 -23.097 1.00 68.81 102 GLU A C 1
ATOM 825 O O . GLU A 1 102 ? 19.264 -11.572 -22.126 1.00 68.81 102 GLU A O 1
ATOM 830 N N . PRO A 1 103 ? 18.624 -11.780 -24.268 1.00 68.25 103 PRO A N 1
ATOM 831 C CA . PRO A 1 103 ? 18.405 -10.349 -24.482 1.00 68.25 103 PRO A CA 1
ATOM 832 C C . PRO A 1 103 ? 17.096 -9.858 -23.855 1.00 68.25 103 PRO A C 1
ATOM 834 O O . PRO A 1 103 ? 16.557 -8.831 -24.264 1.00 68.25 103 PRO A O 1
ATOM 837 N N . TYR A 1 104 ? 16.536 -10.620 -22.919 1.00 68.69 104 TYR A N 1
ATOM 838 C CA . TYR A 1 104 ? 15.288 -10.313 -22.255 1.00 68.69 104 TYR A CA 1
ATOM 839 C C . TYR A 1 104 ? 15.351 -10.673 -20.772 1.00 68.69 104 TYR A C 1
ATOM 841 O O . TYR A 1 104 ? 15.947 -11.673 -20.378 1.00 68.69 104 TYR A O 1
ATOM 849 N N . LEU A 1 105 ? 14.695 -9.863 -19.947 1.00 69.75 105 LEU A N 1
ATOM 850 C CA . LEU A 1 105 ? 14.378 -10.170 -18.564 1.00 69.75 105 LEU A CA 1
ATOM 851 C C . LEU A 1 105 ? 12.962 -10.718 -18.485 1.00 69.75 105 LEU A C 1
ATOM 853 O O . LEU A 1 105 ? 12.026 -10.166 -19.056 1.00 69.75 105 LEU A O 1
ATOM 857 N N . THR A 1 106 ? 12.795 -11.798 -17.739 1.00 71.75 106 THR A N 1
ATOM 858 C CA . THR A 1 106 ? 11.463 -12.274 -17.377 1.00 71.75 106 THR A CA 1
ATOM 859 C C . THR A 1 106 ? 11.039 -11.562 -16.094 1.00 71.75 106 THR A C 1
ATOM 861 O O . THR A 1 106 ? 11.629 -11.810 -15.046 1.00 71.75 106 THR A O 1
ATOM 864 N N . VAL A 1 107 ? 10.029 -10.698 -16.159 1.00 73.50 107 VAL A N 1
ATOM 865 C CA . VAL A 1 107 ? 9.554 -9.890 -15.024 1.00 73.50 107 VAL A CA 1
ATOM 866 C C . VAL A 1 107 ? 8.044 -9.966 -14.880 1.00 73.50 107 VAL A C 1
ATOM 868 O O . VAL A 1 107 ? 7.318 -10.117 -15.857 1.00 73.50 107 VAL A O 1
ATOM 871 N N . ASN A 1 108 ? 7.533 -9.830 -13.665 1.00 76.00 108 ASN A N 1
ATOM 872 C CA . ASN A 1 108 ? 6.124 -9.532 -13.455 1.00 76.00 108 ASN A CA 1
ATOM 873 C C . ASN A 1 108 ? 5.889 -8.012 -13.528 1.00 76.00 108 ASN A C 1
ATOM 875 O O . ASN A 1 108 ? 6.798 -7.233 -13.251 1.00 76.00 108 ASN A O 1
ATOM 879 N N . PHE A 1 109 ? 4.661 -7.575 -13.817 1.00 76.31 109 PHE A N 1
ATOM 880 C CA . PHE A 1 109 ? 4.290 -6.163 -13.668 1.00 76.31 109 PHE A CA 1
ATOM 881 C C . PHE A 1 109 ? 4.597 -5.632 -12.259 1.00 76.31 109 PHE A C 1
ATOM 883 O O . PHE A 1 109 ? 5.081 -4.517 -12.096 1.00 76.31 109 PHE A O 1
ATOM 890 N N . LEU A 1 110 ? 4.396 -6.461 -11.230 1.00 80.94 110 LEU A N 1
ATOM 891 C CA . LEU A 1 110 ? 4.725 -6.101 -9.848 1.00 80.94 110 LEU A CA 1
ATOM 892 C C . LEU A 1 110 ? 6.234 -5.976 -9.583 1.00 80.94 110 LEU A C 1
ATOM 894 O O . LEU A 1 110 ? 6.618 -5.376 -8.582 1.00 80.94 110 LEU A O 1
ATOM 898 N N . ASP A 1 111 ? 7.088 -6.523 -10.449 1.00 82.19 111 ASP A N 1
ATOM 899 C CA . ASP A 1 111 ? 8.548 -6.396 -10.340 1.00 82.19 111 ASP A CA 1
ATOM 900 C C . ASP A 1 111 ? 9.071 -5.087 -10.949 1.00 82.19 111 ASP A C 1
ATOM 902 O O . ASP A 1 111 ? 10.272 -4.819 -10.899 1.00 82.19 111 ASP A O 1
ATOM 906 N N . LEU A 1 112 ? 8.180 -4.268 -11.515 1.00 86.25 112 LEU A N 1
ATOM 907 C CA . LEU A 1 112 ? 8.508 -2.955 -12.054 1.00 86.25 112 LEU A CA 1
ATOM 908 C C . LEU A 1 112 ? 8.610 -1.902 -10.946 1.00 86.25 112 LEU A C 1
ATOM 910 O O . LEU A 1 112 ? 8.127 -2.072 -9.820 1.00 86.25 112 LEU A O 1
ATOM 914 N N . TRP A 1 113 ? 9.253 -0.795 -11.297 1.00 89.56 113 TRP A N 1
ATOM 915 C CA . TRP A 1 113 ? 9.592 0.301 -10.401 1.00 89.56 113 TRP A CA 1
ATOM 916 C C . TRP A 1 113 ? 9.234 1.643 -11.029 1.00 89.56 113 TRP A C 1
ATOM 918 O O . TRP A 1 113 ? 9.242 1.801 -12.250 1.00 89.56 113 TRP A O 1
ATOM 928 N N . ILE A 1 114 ? 8.945 2.624 -10.183 1.00 90.12 114 ILE A N 1
ATOM 929 C CA . ILE A 1 114 ? 8.645 4.008 -10.569 1.00 90.12 114 ILE A CA 1
ATOM 930 C C . ILE A 1 114 ? 9.388 4.970 -9.642 1.00 90.12 114 ILE A C 1
ATOM 932 O O . ILE A 1 114 ? 9.708 4.605 -8.508 1.00 90.12 114 ILE A O 1
ATOM 936 N N . LYS A 1 115 ? 9.645 6.202 -10.093 1.00 91.75 115 LYS A N 1
ATOM 937 C CA . LYS A 1 115 ? 10.158 7.261 -9.210 1.00 91.75 115 LYS A C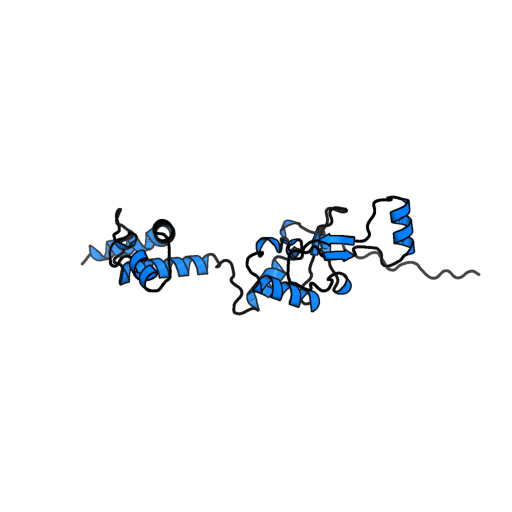A 1
ATOM 938 C C . LYS A 1 115 ? 9.093 7.637 -8.174 1.00 91.75 115 LYS A C 1
ATOM 940 O O . LYS A 1 115 ? 7.909 7.704 -8.503 1.00 91.75 115 LYS A O 1
ATOM 945 N N . LYS A 1 116 ? 9.511 7.932 -6.938 1.00 89.44 116 LYS A N 1
ATOM 946 C CA . LYS A 1 116 ? 8.631 8.417 -5.855 1.00 89.44 116 LYS A CA 1
ATOM 947 C C . LYS A 1 116 ? 7.785 9.615 -6.294 1.00 89.44 116 LYS A C 1
ATOM 949 O O . LYS A 1 116 ? 6.572 9.609 -6.121 1.00 89.44 116 LYS A O 1
ATOM 954 N N . THR A 1 117 ? 8.421 10.580 -6.951 1.00 88.94 117 THR A N 1
ATOM 955 C CA . THR A 1 117 ? 7.777 11.802 -7.453 1.00 88.94 117 THR A CA 1
ATOM 956 C C . THR A 1 117 ? 6.704 11.529 -8.507 1.00 88.94 117 THR A C 1
ATOM 958 O O . THR A 1 117 ? 5.707 12.241 -8.568 1.00 88.94 117 THR A O 1
ATOM 961 N N . ASP A 1 118 ? 6.870 10.496 -9.335 1.00 88.06 118 ASP A N 1
ATOM 962 C CA . ASP A 1 118 ? 5.865 10.113 -10.330 1.00 88.06 118 ASP A CA 1
ATOM 963 C C . ASP A 1 118 ? 4.721 9.313 -9.697 1.00 88.06 118 ASP A C 1
ATOM 965 O O . ASP A 1 118 ? 3.568 9.489 -10.088 1.00 88.06 118 ASP A O 1
ATOM 969 N N . ALA A 1 119 ? 5.006 8.506 -8.668 1.00 83.25 119 ALA A N 1
ATOM 970 C CA . ALA A 1 119 ? 3.970 7.854 -7.869 1.00 83.25 119 ALA A CA 1
ATOM 971 C C . ALA A 1 119 ? 3.028 8.890 -7.232 1.00 83.25 119 ALA A C 1
ATOM 973 O O . ALA A 1 119 ? 1.813 8.757 -7.331 1.00 83.25 119 ALA A O 1
ATOM 974 N N . GLU A 1 120 ? 3.579 9.955 -6.645 1.00 81.56 120 GLU A N 1
ATOM 975 C CA . GLU A 1 120 ? 2.811 11.048 -6.031 1.00 81.56 120 GLU A CA 1
ATOM 976 C C . GLU A 1 120 ? 1.914 11.782 -7.043 1.00 81.56 120 GLU A C 1
ATOM 978 O O . GLU A 1 120 ? 0.753 12.078 -6.751 1.00 81.56 120 GLU A O 1
ATOM 983 N N . LYS A 1 121 ? 2.403 12.022 -8.268 1.00 79.44 121 LYS A N 1
ATOM 984 C CA . LYS A 1 121 ? 1.603 12.623 -9.356 1.00 79.44 121 LYS A CA 1
ATOM 985 C C . LYS A 1 121 ? 0.444 11.729 -9.802 1.00 79.44 121 LYS A C 1
ATOM 987 O O . LYS A 1 121 ? -0.638 12.222 -10.112 1.00 79.44 121 LYS A O 1
ATOM 992 N N . VAL A 1 122 ? 0.667 10.418 -9.863 1.00 72.06 122 VAL A N 1
ATOM 993 C CA . VAL A 1 122 ? -0.371 9.466 -10.286 1.00 72.06 122 VAL A CA 1
ATOM 994 C C . VAL A 1 122 ? -1.413 9.274 -9.182 1.00 72.06 122 VAL A C 1
ATOM 996 O O . VAL A 1 122 ? -2.604 9.283 -9.468 1.00 72.06 122 VAL A O 1
ATOM 999 N N . ILE A 1 123 ? -0.993 9.237 -7.913 1.00 64.38 123 ILE A N 1
ATOM 1000 C CA . ILE A 1 123 ? -1.906 9.209 -6.755 1.00 64.38 123 ILE A CA 1
ATOM 1001 C C . ILE A 1 123 ? -2.805 10.454 -6.721 1.00 64.38 123 ILE A C 1
ATOM 1003 O O . ILE A 1 123 ? -3.988 10.350 -6.418 1.00 64.38 123 ILE A O 1
ATOM 1007 N N . THR A 1 124 ? -2.271 11.634 -7.045 1.00 56.78 124 THR A N 1
ATOM 1008 C CA . THR A 1 124 ? -3.016 12.905 -6.963 1.00 56.78 124 THR A CA 1
ATOM 1009 C C . THR A 1 124 ? -3.992 13.148 -8.118 1.00 56.78 124 THR A C 1
ATOM 1011 O O . THR A 1 124 ? -4.857 14.012 -8.002 1.00 56.78 124 THR A O 1
ATOM 1014 N N . THR A 1 125 ? -3.891 12.402 -9.224 1.00 54.34 125 THR A N 1
ATOM 1015 C CA . THR A 1 125 ? -4.733 12.596 -10.422 1.00 54.34 125 THR A CA 1
ATOM 1016 C C . THR A 1 125 ? -5.910 11.625 -10.527 1.00 54.34 125 THR A C 1
ATOM 1018 O O . THR A 1 125 ? -6.786 11.838 -11.366 1.00 54.34 125 THR A O 1
ATOM 1021 N N . SER A 1 126 ? -5.979 10.612 -9.658 1.00 45.38 126 SER A N 1
ATOM 1022 C CA . SER A 1 126 ? -7.075 9.642 -9.601 1.00 45.38 126 SER A CA 1
ATOM 1023 C C . SER A 1 126 ? -7.962 9.900 -8.369 1.00 45.38 126 SER A C 1
ATOM 1025 O O . SER A 1 126 ? -7.497 9.722 -7.241 1.00 45.38 126 SER A O 1
ATOM 1027 N N . PRO A 1 127 ? -9.233 10.325 -8.538 1.00 46.72 127 PRO A N 1
ATOM 1028 C CA . PRO A 1 127 ? -10.110 10.714 -7.429 1.00 46.72 127 PRO A CA 1
ATOM 1029 C C . PRO A 1 127 ? -10.478 9.577 -6.457 1.00 46.72 127 PRO A C 1
ATOM 1031 O O . PRO A 1 127 ? -11.108 9.850 -5.436 1.00 46.72 127 PRO A O 1
ATOM 1034 N N . LEU A 1 128 ? -10.105 8.323 -6.747 1.00 46.62 128 LEU A N 1
ATOM 1035 C CA . LEU A 1 128 ? -10.343 7.158 -5.885 1.00 46.62 128 LEU A CA 1
ATOM 1036 C C . LEU A 1 128 ? -9.073 6.393 -5.469 1.00 46.62 128 LEU A C 1
ATOM 1038 O O . LEU A 1 128 ? -9.176 5.425 -4.713 1.00 46.62 128 LEU A O 1
ATOM 1042 N N . SER A 1 129 ? -7.873 6.847 -5.853 1.00 47.03 129 SER A N 1
ATOM 1043 C CA . SER A 1 129 ? -6.623 6.186 -5.463 1.00 47.03 129 SER A CA 1
ATOM 1044 C C . SER A 1 129 ? -6.396 6.300 -3.952 1.00 47.03 129 SER A C 1
ATOM 1046 O O . SER A 1 129 ? -5.838 7.280 -3.459 1.00 47.03 129 SER A O 1
ATOM 1048 N N . LEU A 1 130 ? -6.798 5.249 -3.235 1.00 48.84 130 LEU A N 1
ATOM 1049 C CA . LEU A 1 130 ? -6.498 4.917 -1.841 1.00 48.84 130 LEU A CA 1
ATOM 1050 C C . LEU A 1 130 ? -5.013 5.140 -1.516 1.00 48.84 130 LEU A C 1
ATOM 1052 O O . LEU A 1 130 ? -4.184 4.226 -1.571 1.00 48.84 130 LEU A O 1
ATOM 1056 N N . ALA A 1 131 ? -4.684 6.379 -1.167 1.00 51.66 131 ALA A N 1
ATOM 1057 C CA . ALA A 1 131 ? -3.419 6.750 -0.581 1.00 51.66 131 ALA A CA 1
ATOM 1058 C C . ALA A 1 131 ? -3.357 6.147 0.822 1.00 51.66 131 ALA A C 1
ATOM 1060 O O . ALA A 1 131 ? -4.344 6.126 1.561 1.00 51.66 131 ALA A O 1
ATOM 1061 N N . ILE A 1 132 ? -2.171 5.685 1.214 1.00 56.53 132 ILE A N 1
ATOM 1062 C CA . ILE A 1 132 ? -1.832 5.630 2.634 1.00 56.53 132 ILE A CA 1
ATOM 1063 C C . ILE A 1 132 ? -2.186 7.021 3.170 1.00 56.53 132 ILE A C 1
ATOM 1065 O O . ILE A 1 132 ? -1.600 7.985 2.671 1.00 56.53 132 ILE A O 1
ATOM 1069 N N . PRO A 1 133 ? -3.160 7.150 4.090 1.00 60.25 133 PRO A N 1
ATOM 1070 C CA . PRO A 1 133 ? -3.589 8.463 4.534 1.00 60.25 133 PRO A CA 1
ATOM 1071 C C . PRO A 1 133 ? -2.357 9.198 5.045 1.00 60.25 133 PRO A C 1
ATOM 1073 O O . PRO A 1 133 ? -1.565 8.625 5.808 1.00 60.25 133 PRO A O 1
ATOM 1076 N N . SER A 1 134 ? -2.170 10.443 4.603 1.00 76.44 134 SER A N 1
ATOM 1077 C CA . SER A 1 134 ? -1.109 11.283 5.146 1.00 76.44 134 SER A CA 1
ATOM 1078 C C . SER A 1 134 ? -1.224 11.295 6.676 1.00 76.44 134 SER A C 1
ATOM 1080 O O . SER A 1 134 ? -2.321 11.107 7.217 1.00 76.44 134 SER A O 1
ATOM 1082 N N . PRO A 1 135 ? -0.132 11.525 7.424 1.00 81.38 135 PRO A N 1
ATOM 1083 C CA . PRO A 1 135 ? -0.208 11.578 8.883 1.00 81.38 135 PRO A CA 1
ATOM 1084 C C . PRO A 1 135 ? -1.322 12.513 9.386 1.00 81.38 135 PRO A C 1
ATOM 1086 O O . PRO A 1 135 ? -2.016 12.189 10.346 1.00 81.38 135 PRO A O 1
ATOM 1089 N N . THR A 1 136 ? -1.562 13.625 8.686 1.00 81.75 136 THR A N 1
ATOM 1090 C CA . THR A 1 136 ? -2.644 14.575 8.978 1.00 81.75 136 THR A CA 1
ATOM 1091 C C . THR A 1 136 ? -4.035 13.983 8.739 1.00 81.75 136 THR A C 1
ATOM 1093 O O . THR A 1 136 ? -4.905 14.103 9.604 1.00 81.75 136 THR A O 1
ATOM 1096 N N . GLU A 1 137 ? -4.260 13.317 7.606 1.00 83.12 137 GLU A N 1
ATOM 1097 C CA . GLU A 1 137 ? -5.544 12.674 7.289 1.00 83.12 137 GLU A CA 1
ATOM 1098 C C . GLU A 1 137 ? -5.827 11.509 8.232 1.00 83.12 137 GLU A C 1
ATOM 1100 O O . GLU A 1 137 ? -6.933 11.394 8.758 1.00 83.12 137 GLU A O 1
ATOM 1105 N N . LYS A 1 138 ? -4.811 10.690 8.528 1.00 89.44 138 LYS A N 1
ATOM 1106 C CA . LYS A 1 138 ? -4.917 9.595 9.494 1.00 89.44 138 LYS A CA 1
ATOM 1107 C C . LYS A 1 138 ? -5.285 10.123 10.878 1.00 89.44 138 LYS A C 1
ATOM 1109 O O . LYS A 1 138 ? -6.202 9.596 11.502 1.00 89.44 138 LYS A O 1
ATOM 1114 N N . ASN A 1 139 ? -4.615 11.177 11.346 1.00 92.31 139 ASN A N 1
ATOM 1115 C CA . ASN A 1 139 ? -4.926 11.799 12.632 1.00 92.31 139 ASN A CA 1
ATOM 1116 C C . ASN A 1 139 ? -6.355 12.354 12.641 1.00 92.31 139 ASN A C 1
ATOM 1118 O O . ASN A 1 139 ? -7.109 12.099 13.576 1.00 92.31 139 ASN A O 1
ATOM 1122 N N . THR A 1 140 ? -6.768 13.030 11.567 1.00 92.19 140 THR A N 1
ATOM 1123 C CA . THR A 1 140 ? -8.137 13.549 11.417 1.00 92.19 140 THR A CA 1
ATOM 1124 C C . THR A 1 140 ? -9.174 12.427 11.468 1.00 92.19 140 THR A C 1
ATOM 1126 O O . THR A 1 140 ? -10.157 12.529 12.198 1.00 92.19 140 THR A O 1
ATOM 1129 N N . MET A 1 141 ? -8.929 11.317 10.771 1.00 94.12 141 MET A N 1
ATOM 1130 C CA . MET A 1 141 ? -9.786 10.133 10.805 1.00 94.12 141 MET A CA 1
ATOM 1131 C C . MET A 1 141 ? -9.865 9.531 12.214 1.00 94.12 141 MET A C 1
ATOM 1133 O O . MET A 1 141 ? -10.957 9.242 12.700 1.00 94.12 141 MET A O 1
ATOM 1137 N N . LEU A 1 142 ? -8.732 9.397 12.909 1.00 96.06 142 LEU A N 1
ATOM 1138 C CA . LEU A 1 142 ? -8.694 8.928 14.296 1.00 96.06 142 LEU A CA 1
ATOM 1139 C C . LEU A 1 142 ? -9.457 9.870 15.241 1.00 96.06 142 LEU A C 1
ATOM 1141 O O . LEU A 1 142 ? -10.155 9.396 16.137 1.00 96.06 142 LEU A O 1
ATOM 1145 N N . LYS A 1 143 ? -9.397 11.189 15.013 1.00 95.06 143 LYS A N 1
ATOM 1146 C CA . LYS A 1 143 ? -10.181 12.183 15.761 1.00 95.06 143 LYS A CA 1
ATOM 1147 C C . LYS A 1 143 ? -11.681 11.983 15.567 1.00 95.06 143 LYS A C 1
ATOM 1149 O O . LYS A 1 143 ? -12.426 12.015 16.544 1.00 95.06 143 LYS A O 1
ATOM 1154 N N . LEU A 1 144 ? -12.114 11.749 14.326 1.00 95.62 144 LEU A N 1
ATOM 1155 C CA . LEU A 1 144 ? -13.514 11.470 14.000 1.00 95.62 144 LEU A CA 1
ATOM 1156 C C . LEU A 1 144 ? -13.993 10.181 14.674 1.00 95.62 144 LEU A C 1
ATOM 1158 O O . LEU A 1 144 ? -15.028 10.195 15.335 1.00 95.62 144 LEU A O 1
ATOM 1162 N N . ILE A 1 145 ? -13.224 9.092 14.565 1.00 95.50 145 ILE A N 1
ATOM 1163 C CA . ILE A 1 145 ? -13.540 7.805 15.206 1.00 95.50 145 ILE A CA 1
ATOM 1164 C C . ILE A 1 145 ? -13.691 7.981 16.721 1.00 95.50 145 ILE A C 1
ATOM 1166 O O . ILE A 1 145 ? -14.687 7.539 17.292 1.00 95.50 145 ILE A O 1
ATOM 1170 N N . LEU A 1 146 ? -12.738 8.662 17.365 1.00 95.88 146 LEU A N 1
ATOM 1171 C CA . LEU A 1 146 ? -12.773 8.915 18.804 1.00 95.88 146 LEU A CA 1
ATOM 1172 C C . LEU A 1 146 ? -13.993 9.754 19.206 1.00 95.88 146 LEU A C 1
ATOM 1174 O O . LEU A 1 146 ? -14.713 9.377 20.128 1.00 95.88 146 LEU A O 1
ATOM 1178 N N . GLY A 1 147 ? -14.261 10.853 18.495 1.00 93.88 147 GLY A N 1
ATOM 1179 C CA . GLY A 1 147 ? -15.406 11.723 18.768 1.00 93.88 147 GLY A CA 1
ATOM 1180 C C . GLY A 1 147 ? -16.749 11.008 18.605 1.00 93.88 147 GLY A C 1
ATOM 1181 O O . GLY A 1 147 ? -17.612 11.119 19.473 1.00 93.88 147 GLY A O 1
ATOM 1182 N N . MET A 1 148 ? -16.910 10.212 17.544 1.00 95.31 148 MET A N 1
ATOM 1183 C CA . MET A 1 148 ? -18.122 9.415 17.323 1.00 95.31 148 MET A CA 1
ATOM 1184 C C . MET A 1 148 ? -18.300 8.333 18.391 1.00 95.31 148 MET A C 1
ATOM 1186 O O . MET A 1 148 ? -19.410 8.139 18.886 1.00 95.31 148 MET A O 1
ATOM 1190 N N . ALA A 1 149 ? -17.218 7.660 18.791 1.00 95.94 149 ALA A N 1
ATOM 1191 C CA . ALA A 1 149 ? -17.255 6.678 19.871 1.00 95.94 149 ALA A CA 1
ATOM 1192 C C . ALA A 1 149 ? -17.704 7.312 21.198 1.00 95.94 149 ALA A C 1
ATOM 1194 O O . ALA A 1 149 ? -18.539 6.746 21.904 1.00 95.94 149 ALA A O 1
ATOM 1195 N N . MET A 1 150 ? -17.187 8.500 21.524 1.00 94.62 150 MET A N 1
ATOM 1196 C CA . MET A 1 150 ? -17.583 9.240 22.726 1.00 94.62 150 MET A CA 1
ATOM 1197 C C . MET A 1 150 ? -19.053 9.672 22.664 1.00 94.62 150 MET A C 1
ATOM 1199 O O . MET A 1 150 ? -19.797 9.445 23.615 1.00 94.62 150 MET A O 1
ATOM 1203 N N . ALA A 1 151 ? -19.481 10.251 21.540 1.00 92.12 151 ALA A N 1
ATOM 1204 C CA . ALA A 1 151 ? -20.812 10.835 21.392 1.00 92.12 151 ALA A CA 1
ATOM 1205 C C . ALA A 1 151 ? -21.934 9.788 21.309 1.00 92.12 151 ALA A C 1
ATOM 1207 O O . ALA A 1 151 ? -22.967 9.948 21.954 1.00 92.12 151 ALA A O 1
ATOM 1208 N N . ALA A 1 152 ? -21.749 8.725 20.521 1.00 93.31 152 ALA A N 1
ATOM 1209 C CA . ALA A 1 152 ? -22.810 7.756 20.238 1.00 93.31 152 ALA A CA 1
ATOM 1210 C C . ALA A 1 152 ? -22.751 6.507 21.128 1.00 93.31 152 ALA A C 1
ATOM 1212 O O . ALA A 1 152 ? -23.785 5.914 21.421 1.00 93.31 152 ALA A O 1
ATOM 1213 N N . TYR A 1 153 ? -21.555 6.117 21.578 1.00 94.06 153 TYR A N 1
ATOM 1214 C CA . TYR A 1 153 ? -21.333 4.851 22.286 1.00 94.06 153 TYR A CA 1
ATOM 1215 C C . TYR A 1 153 ? -20.849 5.043 23.724 1.00 94.06 153 TYR A C 1
ATOM 1217 O O . TYR A 1 153 ? -20.469 4.073 24.377 1.00 94.06 153 TYR A O 1
ATOM 1225 N N . GLN A 1 154 ? -20.849 6.289 24.215 1.00 91.81 154 GLN A N 1
ATOM 1226 C CA . GLN A 1 154 ? -20.435 6.650 25.575 1.00 91.81 154 GLN A CA 1
ATOM 1227 C C . GLN A 1 154 ? -19.018 6.161 25.914 1.00 91.81 154 GLN A C 1
ATOM 1229 O O . GLN A 1 154 ? -18.701 5.870 27.069 1.00 91.81 154 GLN A O 1
ATOM 1234 N N . TYR A 1 155 ? -18.148 6.049 24.905 1.00 94.56 155 TYR A N 1
ATOM 1235 C CA . TYR A 1 155 ? -16.751 5.708 25.131 1.00 94.56 155 TYR A CA 1
ATOM 1236 C C . TYR A 1 155 ? -16.087 6.801 25.974 1.00 94.56 155 TYR A C 1
ATOM 1238 O O . TYR A 1 155 ? -16.142 7.980 25.634 1.00 94.56 155 TYR A O 1
ATOM 1246 N N . ASN A 1 156 ? -15.426 6.413 27.062 1.00 92.12 156 ASN A N 1
ATOM 1247 C CA . ASN A 1 156 ? -14.654 7.310 27.906 1.00 92.12 156 ASN A CA 1
ATOM 1248 C C . ASN A 1 156 ? -13.151 7.008 27.751 1.00 92.12 156 ASN A C 1
ATOM 1250 O O . ASN A 1 156 ? -12.673 6.004 28.293 1.00 92.12 156 ASN A O 1
ATOM 1254 N N . PRO A 1 157 ? -12.373 7.883 27.086 1.00 91.75 157 PRO A N 1
ATOM 1255 C CA . PRO A 1 157 ? -10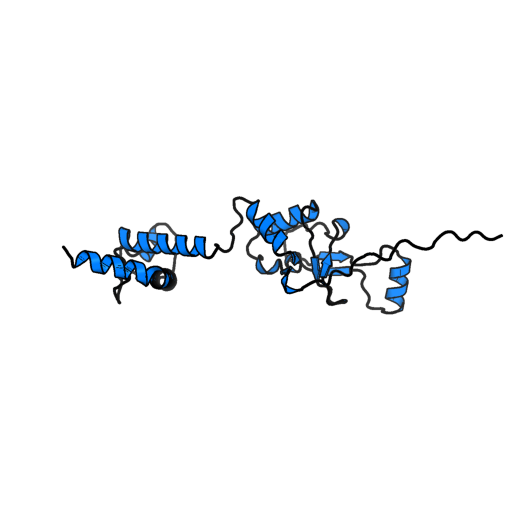.940 7.669 26.878 1.00 91.75 157 PRO A CA 1
ATOM 1256 C C . PRO A 1 157 ? -10.109 7.771 28.167 1.00 91.75 157 PRO A C 1
ATOM 1258 O O . PRO A 1 157 ? -8.948 7.364 28.184 1.00 91.75 157 PRO A O 1
ATOM 1261 N N . LEU A 1 158 ? -10.671 8.315 29.250 1.00 88.69 158 LEU A N 1
ATOM 1262 C CA . LEU A 1 158 ? -10.019 8.393 30.560 1.00 88.69 158 LEU A CA 1
ATOM 1263 C C . LEU A 1 158 ? -10.348 7.187 31.453 1.00 88.69 158 LEU A C 1
ATOM 1265 O O . LEU A 1 158 ? -9.717 7.013 32.494 1.00 88.69 158 LEU A O 1
ATOM 1269 N N . SER A 1 159 ? -11.310 6.349 31.056 1.00 88.00 159 SER A N 1
ATOM 1270 C CA . SER A 1 159 ? -11.679 5.142 31.795 1.00 88.00 159 SER A CA 1
ATOM 1271 C C . SER A 1 159 ? -10.746 3.975 31.470 1.00 88.00 159 SER A C 1
ATOM 1273 O O . SER A 1 159 ? -10.336 3.780 30.326 1.00 88.00 159 SER A O 1
ATOM 1275 N N . THR A 1 160 ? -10.456 3.142 32.472 1.00 83.44 160 THR A N 1
ATOM 1276 C CA . THR A 1 160 ? -9.722 1.876 32.299 1.00 83.44 160 THR A CA 1
ATOM 1277 C C . THR A 1 160 ? -10.592 0.765 31.709 1.00 83.44 160 THR A C 1
ATOM 1279 O O . THR A 1 160 ? -10.067 -0.224 31.203 1.00 83.44 160 THR A O 1
ATOM 1282 N N . ARG A 1 161 ? -11.923 0.909 31.766 1.00 85.44 161 ARG A N 1
ATOM 1283 C CA . ARG A 1 161 ? -12.895 -0.052 31.232 1.00 85.44 161 ARG A CA 1
ATOM 1284 C C . ARG A 1 161 ? -13.967 0.676 30.429 1.00 85.44 161 ARG A C 1
ATOM 1286 O O . ARG A 1 161 ? -14.526 1.665 30.896 1.00 85.44 161 ARG A O 1
ATOM 1293 N N . ASN A 1 162 ? -14.266 0.167 29.238 1.00 92.31 162 ASN A N 1
ATOM 1294 C CA . ASN A 1 162 ? -15.259 0.739 28.333 1.00 92.31 162 ASN A CA 1
ATOM 1295 C C . ASN A 1 162 ? -16.214 -0.348 27.835 1.00 92.31 162 ASN A C 1
ATOM 1297 O O . ASN A 1 162 ? -15.775 -1.348 27.273 1.00 92.31 162 ASN A O 1
ATOM 1301 N N . SER A 1 163 ? -17.520 -0.136 28.006 1.00 91.50 163 SER A N 1
ATOM 1302 C CA . SER A 1 163 ? -18.566 -1.006 27.448 1.00 91.50 163 SER A CA 1
ATOM 1303 C C . SER A 1 163 ? -18.726 -0.834 25.933 1.00 91.50 163 SER A C 1
ATOM 1305 O O . SER A 1 163 ? -19.202 -1.752 25.268 1.00 91.50 163 SER A O 1
ATOM 1307 N N . ALA A 1 164 ? -18.273 0.301 25.389 1.00 93.19 164 ALA A N 1
ATOM 1308 C CA . ALA A 1 164 ? -18.403 0.675 23.983 1.00 93.19 164 ALA A CA 1
ATOM 1309 C C . ALA A 1 164 ? -17.736 -0.298 22.994 1.00 93.19 164 ALA A C 1
ATOM 1311 O O . ALA A 1 164 ? -18.129 -0.335 21.834 1.00 93.19 164 ALA A O 1
ATOM 1312 N N . THR A 1 165 ? -16.734 -1.080 23.410 1.00 90.06 165 THR A N 1
ATOM 1313 C CA . THR A 1 165 ? -15.932 -1.915 22.492 1.00 90.06 165 THR A CA 1
ATOM 1314 C C . THR A 1 165 ? -16.165 -3.420 22.620 1.00 90.06 165 THR A C 1
ATOM 1316 O O . THR A 1 165 ? -15.685 -4.157 21.770 1.00 90.06 165 THR A O 1
ATOM 1319 N N . GLY A 1 166 ? -16.882 -3.885 23.651 1.00 84.62 166 GLY A N 1
ATOM 1320 C CA . GLY A 1 166 ? -17.093 -5.318 23.911 1.00 84.62 166 GLY A CA 1
ATOM 1321 C C . GLY A 1 166 ? -18.255 -5.938 23.124 1.00 84.62 166 GLY A C 1
ATOM 1322 O O . GLY A 1 166 ? -18.777 -5.346 22.186 1.00 84.62 166 GLY A O 1
ATOM 1323 N N . ASN A 1 167 ? -18.727 -7.112 23.552 1.00 84.50 167 ASN A N 1
ATOM 1324 C CA . ASN A 1 167 ? -19.821 -7.860 22.898 1.00 84.50 167 ASN A CA 1
ATOM 1325 C C . ASN A 1 167 ? -21.228 -7.529 23.436 1.00 84.50 167 ASN A C 1
ATOM 1327 O O . ASN A 1 167 ? -22.188 -8.251 23.181 1.00 84.50 167 ASN A O 1
ATOM 1331 N N . ASN A 1 168 ? -21.357 -6.466 24.229 1.00 87.69 168 ASN A N 1
ATOM 1332 C CA . ASN A 1 168 ? -22.636 -6.088 24.821 1.00 87.69 168 ASN A CA 1
ATOM 1333 C C . ASN A 1 168 ? -23.539 -5.403 23.789 1.00 87.69 168 ASN A C 1
ATOM 1335 O O . ASN A 1 168 ? -23.067 -4.701 22.897 1.00 87.69 168 ASN A O 1
ATOM 1339 N N . LYS A 1 169 ? -24.858 -5.536 23.961 1.00 88.06 169 LYS A N 1
ATOM 1340 C CA . LYS A 1 169 ? -25.837 -4.803 23.151 1.00 88.06 169 LYS A CA 1
ATOM 1341 C C . LYS A 1 169 ? -25.564 -3.296 23.236 1.00 88.06 169 LYS A C 1
ATOM 1343 O O . LYS A 1 169 ? -25.446 -2.756 24.334 1.00 88.06 169 LYS A O 1
ATOM 1348 N N . GLY A 1 170 ? -25.500 -2.635 22.083 1.00 87.75 170 GLY A N 1
ATOM 1349 C CA . GLY A 1 170 ? -25.201 -1.204 21.985 1.00 87.75 170 GLY A CA 1
ATOM 1350 C C . GLY A 1 170 ? -23.708 -0.867 21.953 1.00 87.75 170 GLY A C 1
ATOM 1351 O O . GLY A 1 170 ? -23.366 0.311 21.923 1.00 87.75 170 GLY A O 1
ATOM 1352 N N . SER A 1 171 ? -22.811 -1.859 21.952 1.00 94.06 171 SER A N 1
ATOM 1353 C CA . SER A 1 171 ? -21.400 -1.623 21.647 1.00 94.06 171 SER A CA 1
ATOM 1354 C C . SER A 1 171 ? -21.193 -1.336 20.157 1.00 94.06 171 SER A C 1
ATOM 1356 O O . SER A 1 171 ? -22.003 -1.718 19.312 1.00 94.06 171 SER A O 1
ATOM 1358 N N . ILE A 1 172 ? -20.059 -0.720 19.825 1.00 96.12 172 ILE A N 1
ATOM 1359 C CA . ILE A 1 172 ? -19.644 -0.441 18.446 1.00 96.12 172 ILE A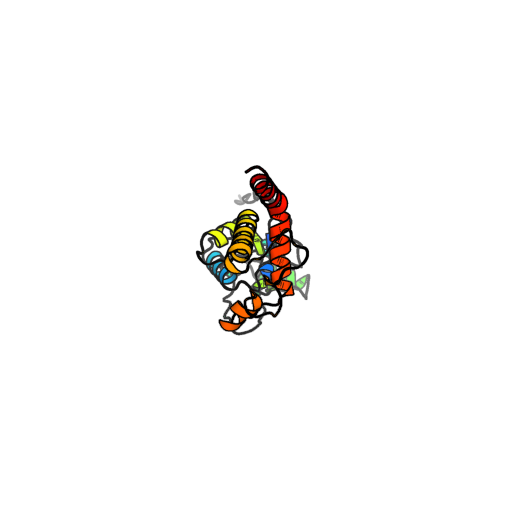 CA 1
ATOM 1360 C C . ILE A 1 172 ? -19.636 -1.732 17.624 1.00 96.12 172 ILE A C 1
ATOM 1362 O O . ILE A 1 172 ? -20.189 -1.765 16.529 1.00 96.12 172 ILE A O 1
ATOM 1366 N N . LYS A 1 173 ? -19.060 -2.812 18.166 1.00 95.31 173 LYS A N 1
ATOM 1367 C CA . LYS A 1 173 ? -19.030 -4.117 17.497 1.00 95.31 173 LYS A CA 1
ATOM 1368 C C . LYS A 1 173 ? -20.443 -4.613 17.192 1.00 95.31 173 LYS A C 1
ATOM 1370 O O . LYS A 1 173 ? -20.737 -4.938 16.047 1.00 95.31 173 LYS A O 1
ATOM 1375 N N . HIS A 1 174 ? -21.318 -4.619 18.198 1.00 94.44 174 HIS A N 1
ATOM 1376 C CA . HIS A 1 174 ? -22.691 -5.105 18.061 1.00 94.44 174 HIS A CA 1
ATOM 1377 C C . HIS A 1 174 ? -23.487 -4.302 17.025 1.00 94.44 174 HIS A C 1
ATOM 1379 O O . HIS A 1 174 ? -24.202 -4.882 16.213 1.00 94.44 174 HIS A O 1
ATOM 1385 N N . GLU A 1 175 ? -23.366 -2.971 17.022 1.00 94.50 175 GLU A N 1
ATOM 1386 C CA . GLU A 1 175 ? -24.080 -2.122 16.058 1.00 94.50 175 GLU A CA 1
ATOM 1387 C C . GLU A 1 175 ? -23.532 -2.255 14.629 1.00 94.50 175 GLU A C 1
ATOM 1389 O O . GLU A 1 175 ? -24.315 -2.295 13.680 1.00 94.50 175 GLU A O 1
ATOM 1394 N N . LEU A 1 176 ? -22.215 -2.400 14.456 1.00 94.06 176 LEU A N 1
ATOM 1395 C CA . LEU A 1 176 ? -21.617 -2.648 13.142 1.00 94.06 176 LEU A CA 1
ATOM 1396 C C . LEU A 1 176 ? -21.992 -4.033 12.589 1.00 94.06 176 LEU A C 1
ATOM 1398 O O . LEU A 1 176 ? -22.313 -4.168 11.407 1.00 94.06 176 LEU A O 1
ATOM 1402 N N . GLU A 1 177 ? -22.032 -5.061 13.440 1.00 94.50 177 GLU A N 1
ATOM 1403 C CA . GLU A 1 177 ? -22.446 -6.409 13.042 1.00 94.50 177 GLU A CA 1
ATOM 1404 C C . GLU A 1 177 ? -23.901 -6.456 12.555 1.00 94.50 177 GLU A C 1
ATOM 1406 O O . GLU A 1 177 ? -24.183 -7.148 11.573 1.00 94.50 177 GLU A O 1
ATOM 1411 N N . LYS A 1 178 ? -24.815 -5.681 13.161 1.00 93.75 178 LYS A N 1
ATOM 1412 C CA . LYS A 1 178 ? -26.218 -5.590 12.707 1.00 93.75 178 LYS A CA 1
ATOM 1413 C C . LYS A 1 178 ? -26.362 -5.115 11.264 1.00 93.75 178 LYS A C 1
ATOM 1415 O O . LYS A 1 178 ? -27.300 -5.529 10.590 1.00 93.75 178 LYS A O 1
ATOM 1420 N N . ILE A 1 179 ? -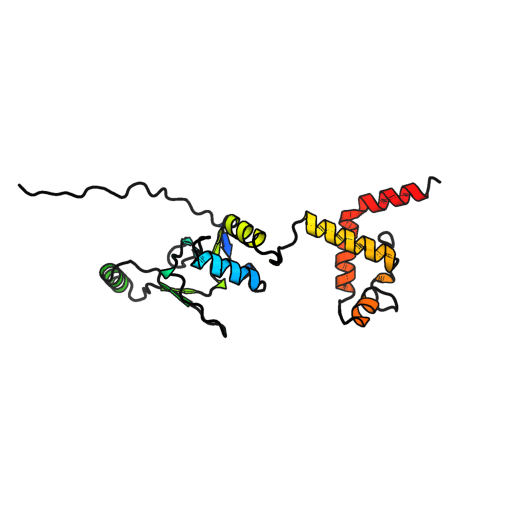25.463 -4.248 10.803 1.00 94.69 179 ILE A N 1
ATOM 1421 C CA . ILE A 1 179 ? -25.467 -3.714 9.433 1.00 94.69 179 ILE A CA 1
ATOM 1422 C C . ILE A 1 179 ? -24.527 -4.486 8.496 1.00 94.69 179 ILE A C 1
ATOM 1424 O O . ILE A 1 179 ? -24.265 -4.049 7.380 1.00 94.69 179 ILE A O 1
ATOM 1428 N N . GLY A 1 180 ? -24.016 -5.642 8.935 1.00 92.94 180 GLY A N 1
ATOM 1429 C CA . GLY A 1 180 ? -23.166 -6.521 8.131 1.00 92.94 180 GLY A CA 1
ATOM 1430 C C . GLY A 1 180 ? -21.680 -6.145 8.103 1.00 92.94 180 GLY A C 1
ATOM 1431 O O . GLY A 1 180 ? -20.912 -6.795 7.395 1.00 92.94 180 GLY A O 1
ATOM 1432 N N . LEU A 1 181 ? -21.243 -5.152 8.884 1.00 92.69 181 LEU A N 1
ATOM 1433 C CA . LEU A 1 181 ? -19.847 -4.711 8.961 1.00 92.69 181 LEU A CA 1
ATOM 1434 C C . LEU A 1 181 ? -19.129 -5.383 10.138 1.00 92.69 181 LEU A C 1
ATOM 1436 O O . LEU A 1 181 ? -18.964 -4.810 11.209 1.00 92.69 181 LEU A O 1
ATOM 1440 N N . LYS A 1 182 ? -18.693 -6.630 9.953 1.00 91.94 182 LYS A N 1
ATOM 1441 C CA . LYS A 1 182 ? -18.011 -7.384 11.017 1.00 91.94 182 LYS A CA 1
ATOM 1442 C C . LYS A 1 182 ? -16.606 -6.833 11.277 1.00 91.94 182 LYS A C 1
ATOM 1444 O O . LYS A 1 182 ? -15.744 -6.909 10.403 1.00 91.94 182 LYS A O 1
ATOM 1449 N N . ILE A 1 183 ? -16.367 -6.331 12.488 1.00 92.75 183 ILE A N 1
ATOM 1450 C CA . ILE A 1 183 ? -15.051 -5.884 12.965 1.00 92.75 183 ILE A CA 1
ATOM 1451 C C . ILE A 1 183 ? -14.797 -6.487 14.347 1.00 92.75 183 ILE A C 1
ATOM 1453 O O . ILE A 1 183 ? -15.688 -6.523 15.193 1.00 92.75 183 ILE A O 1
ATOM 1457 N N . ASP A 1 184 ? -13.573 -6.957 14.573 1.00 92.44 184 ASP A N 1
ATOM 1458 C CA . ASP A 1 184 ? -13.173 -7.528 15.853 1.00 92.44 184 ASP A CA 1
ATOM 1459 C C . ASP A 1 184 ? -13.014 -6.462 16.959 1.00 92.44 184 ASP A C 1
ATOM 1461 O O . ASP A 1 184 ? -12.578 -5.333 16.702 1.00 92.44 184 ASP A O 1
ATOM 1465 N N . GLU A 1 185 ? -13.339 -6.821 18.205 1.00 92.94 185 GLU A N 1
ATOM 1466 C CA . GLU A 1 185 ? -13.269 -5.896 19.344 1.00 92.94 185 GLU A CA 1
ATOM 1467 C C . GLU A 1 185 ? -11.847 -5.391 19.621 1.00 92.94 185 GLU A C 1
ATOM 1469 O O . GLU A 1 185 ? -11.672 -4.221 19.975 1.00 92.94 185 GLU A O 1
ATOM 1474 N N . ASP A 1 186 ? -10.824 -6.220 19.394 1.00 92.81 186 ASP A N 1
ATOM 1475 C CA . ASP A 1 186 ? -9.426 -5.835 19.570 1.00 92.81 186 ASP A CA 1
ATOM 1476 C C . ASP A 1 186 ? -9.011 -4.814 18.514 1.00 92.81 186 ASP A C 1
ATOM 1478 O O . ASP A 1 186 ? -8.253 -3.886 18.804 1.00 92.81 186 ASP A O 1
ATOM 1482 N N . THR A 1 187 ? -9.559 -4.924 17.301 1.00 95.00 187 THR A N 1
ATOM 1483 C CA . THR A 1 187 ? -9.321 -3.948 16.230 1.00 95.00 187 THR A CA 1
ATOM 1484 C C . THR A 1 187 ? -9.930 -2.594 16.586 1.00 95.00 187 THR A C 1
ATOM 1486 O O . THR A 1 187 ? -9.264 -1.566 16.461 1.00 95.00 187 THR A O 1
ATOM 1489 N N . ILE A 1 188 ? -11.163 -2.584 17.098 1.00 95.06 188 ILE A N 1
ATOM 1490 C CA . ILE A 1 188 ? -11.822 -1.358 17.570 1.00 95.06 188 ILE A CA 1
ATOM 1491 C C . ILE A 1 188 ? -11.012 -0.735 18.716 1.00 95.06 188 ILE A C 1
ATOM 1493 O O . ILE A 1 188 ? -10.711 0.461 18.690 1.00 95.06 188 ILE A O 1
ATOM 1497 N N . ARG A 1 189 ? -10.611 -1.546 19.704 1.00 95.19 189 ARG A N 1
ATOM 1498 C CA . ARG A 1 189 ? -9.825 -1.092 20.860 1.00 95.19 189 ARG A CA 1
ATOM 1499 C C . ARG A 1 189 ? -8.486 -0.504 20.428 1.00 95.19 189 ARG A C 1
ATOM 1501 O O . ARG A 1 189 ? -8.115 0.559 20.911 1.00 95.19 189 ARG A O 1
ATOM 1508 N N . LYS A 1 190 ? -7.801 -1.145 19.480 1.00 95.31 190 LYS A N 1
ATOM 1509 C CA . LYS A 1 190 ? -6.533 -0.670 18.922 1.00 95.31 190 LYS A CA 1
ATOM 1510 C C . LYS A 1 190 ? -6.652 0.742 18.345 1.00 95.31 190 LYS A C 1
ATOM 1512 O O . LYS A 1 190 ? -5.851 1.599 18.704 1.00 95.31 190 LYS A O 1
ATOM 1517 N N . TYR A 1 191 ? -7.642 0.999 17.488 1.00 95.88 191 TYR A N 1
ATOM 1518 C CA . TYR A 1 191 ? -7.805 2.321 16.871 1.00 95.88 191 TYR A CA 1
ATOM 1519 C C . TYR A 1 191 ? -8.211 3.401 17.879 1.00 95.88 191 TYR A C 1
ATOM 1521 O O . TYR A 1 191 ? -7.736 4.533 17.789 1.00 95.88 191 TYR A O 1
ATOM 1529 N N . LEU A 1 192 ? -9.049 3.061 18.862 1.00 95.88 192 LEU A N 1
ATOM 1530 C CA . LEU A 1 192 ? -9.434 4.002 19.915 1.00 95.88 192 LEU A CA 1
ATOM 1531 C C . LEU A 1 192 ? -8.272 4.333 20.857 1.00 95.88 192 LEU A C 1
ATOM 1533 O O . LEU A 1 192 ? -8.111 5.497 21.215 1.00 95.88 192 LEU A O 1
ATOM 1537 N N . GLU A 1 193 ? -7.436 3.355 21.219 1.00 94.81 193 GLU A N 1
ATOM 1538 C CA . GLU A 1 193 ? -6.228 3.606 22.017 1.00 94.81 193 GLU A CA 1
ATOM 1539 C C . GLU A 1 193 ? -5.202 4.440 21.238 1.00 94.81 193 GLU A C 1
ATOM 1541 O O . GLU A 1 193 ? -4.622 5.373 21.793 1.00 94.81 193 GLU A O 1
ATOM 1546 N N . GLU A 1 194 ? -5.032 4.183 19.937 1.00 95.06 194 GLU A N 1
ATOM 1547 C CA . GLU A 1 194 ? -4.177 5.008 19.076 1.00 95.06 194 GLU A CA 1
ATOM 1548 C C . GLU A 1 194 ? -4.662 6.467 19.040 1.00 95.06 194 GLU A C 1
ATOM 1550 O O . GLU A 1 194 ? -3.887 7.393 19.289 1.00 95.06 194 GLU A O 1
ATOM 1555 N N . ALA A 1 195 ? -5.960 6.683 18.807 1.00 95.19 195 ALA A N 1
ATOM 1556 C CA . ALA A 1 195 ? -6.555 8.017 18.812 1.00 95.19 195 ALA A CA 1
ATOM 1557 C C . ALA A 1 195 ? -6.418 8.707 20.180 1.00 95.19 195 ALA A C 1
ATOM 1559 O O . ALA A 1 195 ? -6.049 9.881 20.264 1.00 95.19 195 ALA A O 1
ATOM 1560 N N . LYS A 1 196 ? -6.685 7.978 21.268 1.00 94.12 196 LYS A N 1
ATOM 1561 C CA . LYS A 1 196 ? -6.575 8.474 22.644 1.00 94.12 196 LYS A CA 1
ATOM 1562 C C . LYS A 1 196 ? -5.166 8.954 22.965 1.00 94.12 196 LYS A C 1
ATOM 1564 O O . LYS A 1 196 ? -5.029 10.017 23.566 1.00 94.12 196 LYS A O 1
ATOM 1569 N N . GLU A 1 197 ? -4.130 8.209 22.588 1.00 93.19 197 GLU A N 1
ATOM 1570 C CA . GLU A 1 197 ? -2.753 8.622 22.868 1.00 93.19 197 GLU A CA 1
ATOM 1571 C C . GLU A 1 197 ? -2.365 9.884 22.086 1.00 93.19 197 GLU A C 1
ATOM 1573 O O . GLU A 1 197 ? -1.753 10.787 22.664 1.00 93.19 197 GLU A O 1
ATOM 1578 N N . ILE A 1 198 ? -2.810 10.020 20.832 1.00 93.12 198 ILE A N 1
ATOM 1579 C CA . ILE A 1 198 ? -2.594 11.233 20.023 1.00 93.12 198 ILE A CA 1
ATOM 1580 C C . ILE A 1 198 ? -3.281 12.452 20.662 1.00 93.12 198 ILE A C 1
ATOM 1582 O O . ILE A 1 198 ? -2.666 13.509 20.815 1.00 93.12 198 ILE A O 1
ATOM 1586 N N . TYR A 1 199 ? -4.539 12.307 21.090 1.00 92.50 199 TYR A N 1
ATOM 1587 C CA . TYR A 1 199 ? -5.370 13.418 21.576 1.00 92.50 199 TYR A CA 1
ATOM 1588 C C . TYR A 1 199 ? -5.390 13.584 23.105 1.00 92.50 199 TYR A C 1
ATOM 1590 O O . TYR A 1 199 ? -6.115 14.420 23.648 1.00 92.50 199 TYR A O 1
ATOM 1598 N N . LYS A 1 200 ? -4.534 12.858 23.832 1.00 90.19 200 LYS A N 1
ATOM 1599 C CA . LYS A 1 200 ? -4.464 12.825 25.305 1.00 90.19 200 LYS A CA 1
ATOM 1600 C C . LYS A 1 200 ? -4.379 14.201 25.965 1.00 90.19 200 LYS A C 1
ATOM 1602 O O . LYS A 1 200 ? -4.955 14.419 27.031 1.00 90.19 200 LYS A O 1
ATOM 1607 N N . LYS A 1 201 ? -3.633 15.134 25.361 1.00 87.50 201 LYS A N 1
ATOM 1608 C CA . LYS A 1 201 ? -3.473 16.504 25.884 1.00 87.50 201 LYS A CA 1
ATOM 1609 C C . LYS A 1 201 ? -4.769 17.311 25.783 1.00 87.50 201 LYS A C 1
ATOM 1611 O O . LYS A 1 201 ? -5.090 18.028 26.727 1.00 87.50 201 LYS A O 1
ATOM 1616 N N . GLU A 1 202 ? -5.501 17.175 24.677 1.00 88.44 202 GLU A N 1
ATOM 1617 C CA . GLU A 1 202 ? -6.795 17.837 24.454 1.00 88.44 202 GLU A CA 1
ATOM 1618 C C . GLU A 1 202 ? -7.841 17.300 25.441 1.00 88.44 202 GLU A C 1
ATOM 1620 O O . GLU A 1 202 ? -8.469 18.078 26.158 1.00 88.44 202 GLU A O 1
ATOM 1625 N N . LEU A 1 203 ? -7.912 15.973 25.593 1.00 85.88 203 LEU A N 1
ATOM 1626 C CA . LEU A 1 203 ? -8.831 15.297 26.518 1.00 85.88 203 LEU A CA 1
ATOM 1627 C C . LEU A 1 203 ? -8.640 15.729 27.986 1.00 85.88 203 LEU A C 1
ATOM 1629 O O . LEU A 1 203 ? -9.607 15.912 28.720 1.00 85.88 203 LEU A O 1
ATOM 1633 N N . LYS A 1 204 ? -7.389 15.948 28.420 1.00 78.69 204 LYS A N 1
ATOM 1634 C CA . LYS A 1 204 ? -7.056 16.429 29.779 1.00 78.69 204 LYS A CA 1
ATOM 1635 C C . LYS A 1 204 ? -7.302 17.925 30.003 1.00 78.69 204 LYS A C 1
ATOM 1637 O O . LYS A 1 204 ? -7.184 18.401 31.137 1.00 78.69 204 LYS A O 1
ATOM 1642 N N . LYS A 1 205 ? -7.498 18.702 28.935 1.00 67.62 205 LYS A N 1
ATOM 1643 C CA . LYS A 1 205 ? -7.789 20.140 29.021 1.00 67.62 205 LYS A CA 1
ATOM 1644 C C . LYS A 1 205 ? -9.278 20.355 29.274 1.00 67.62 205 LYS A C 1
ATOM 1646 O O . LYS A 1 205 ? -9.622 21.177 30.116 1.00 67.62 205 LYS A O 1
ATOM 1651 N N . ASP A 1 206 ? -10.126 19.568 28.619 1.00 60.22 206 ASP A N 1
ATOM 1652 C CA . ASP A 1 206 ? -11.579 19.628 28.799 1.00 60.22 206 ASP A CA 1
ATOM 1653 C C . ASP A 1 206 ? -12.017 19.122 30.176 1.00 60.22 206 ASP A C 1
ATOM 1655 O O . ASP A 1 206 ? -12.830 19.752 30.847 1.00 60.22 206 ASP A O 1
ATOM 1659 N N . SER A 1 207 ? -11.365 18.073 30.687 1.00 58.50 207 SER A N 1
ATOM 1660 C CA . SER A 1 207 ? -11.621 17.589 32.047 1.00 58.50 207 SER A CA 1
ATOM 1661 C C . SER A 1 207 ? -11.318 18.629 33.130 1.00 58.50 207 SER A C 1
ATOM 1663 O O . SER A 1 207 ? -11.819 18.489 34.232 1.00 58.50 207 SER A O 1
ATOM 1665 N N . ARG A 1 208 ? -10.498 19.655 32.854 1.00 54.69 208 ARG A N 1
ATOM 1666 C CA . ARG A 1 208 ? -10.198 20.752 33.795 1.00 54.69 208 ARG A CA 1
ATOM 1667 C C . ARG A 1 208 ? -11.181 21.920 33.714 1.00 54.69 208 ARG A C 1
ATOM 1669 O O . ARG A 1 208 ? -11.220 22.705 34.651 1.00 54.69 208 ARG A O 1
ATOM 1676 N N . LYS A 1 209 ? -11.963 22.036 32.636 1.00 49.09 209 LYS A N 1
ATOM 1677 C CA . LYS A 1 209 ? -13.047 23.026 32.544 1.00 49.09 209 LYS A CA 1
ATOM 1678 C C . LYS A 1 209 ? -14.272 22.622 33.365 1.00 49.09 209 LYS A C 1
ATOM 1680 O O . LYS A 1 209 ? -14.941 23.492 33.888 1.00 49.09 209 LYS A O 1
ATOM 1685 N N . ILE A 1 210 ? -14.511 21.322 33.533 1.00 48.78 210 ILE A N 1
ATOM 1686 C CA . ILE A 1 210 ? -15.672 20.791 34.271 1.00 48.78 210 ILE A CA 1
ATOM 1687 C C . ILE A 1 210 ? -15.547 20.987 35.802 1.00 48.78 210 ILE A C 1
ATOM 1689 O O . ILE A 1 210 ? -16.539 20.883 36.507 1.00 48.78 210 ILE A O 1
ATOM 1693 N N . PHE A 1 211 ? -14.354 21.296 36.332 1.00 46.47 211 PHE A N 1
ATOM 1694 C CA . PHE A 1 211 ? -14.122 21.523 37.773 1.00 46.47 211 PHE A CA 1
ATOM 1695 C C . PHE A 1 211 ? -13.911 23.005 38.143 1.00 46.47 211 PHE A C 1
ATOM 1697 O O . PHE A 1 211 ? -13.327 23.289 39.189 1.00 46.47 211 PHE A O 1
ATOM 1704 N N . LEU A 1 212 ? -14.307 23.943 37.276 1.00 42.72 212 LEU A N 1
ATOM 1705 C CA . LEU A 1 212 ? -14.178 25.390 37.513 1.00 42.72 212 LEU A CA 1
ATOM 1706 C C . LEU A 1 212 ? -15.506 26.165 37.422 1.00 42.72 212 LEU A C 1
ATOM 1708 O O . LEU A 1 212 ? -15.472 27.385 37.568 1.00 42.72 212 LEU A O 1
ATOM 1712 N N . ASP A 1 213 ? -16.630 25.465 37.255 1.00 37.84 213 ASP A N 1
ATOM 1713 C CA . ASP A 1 213 ? -17.995 25.983 37.441 1.00 37.84 213 ASP A CA 1
ATOM 1714 C C . ASP A 1 213 ? -18.628 25.312 38.674 1.00 37.84 213 ASP A C 1
ATOM 1716 O O . ASP A 1 213 ? -19.470 25.958 39.338 1.00 37.84 213 ASP A O 1
#

Sequence (213 aa):
MEGNIEESIDEKAEKETINYDDFISLRKFKNNAEFLYDIFGSGITKKISIYVQSVNCDKYTILEAKHIQIIQSNHPVKVKLYIGPSSEFNLKLRKAMNPGFEPYLTVNFLDLWIKKTDAEKVITTSPLSLAIPSPTEKNTMLKLILGMAMAAYQYNPLSTRNSATGNNKGSIKHELEKIGLKIDEDTIRKYLEEAKEIYKKELKKDSRKIFLD

Secondary structure (DSSP, 8-state):
--------S----------GGGEEEGGGGTT-HHHHHHHHHHHHTTSS-EEEEETTTTEEEEEPTTTS-----SS-PPEEEE---SSHHHHHHHHHH-TT--SEEEE-GGGEEEEHHHHHHHHHH-TT------HHHHHHHHHHHHHHHHHHH---TT-S--GGGSSSTTSHHHHHHHTT----HHHHHHHHHHHHHHHHHHHHHHHHHTT--

Radius of gyration: 27.92 Å; chains: 1; bounding box: 69×45×88 Å

pLDDT: mean 74.85, std 17.94, range [33.38, 96.12]

Foldseek 3Di:
DDDDDDDDPDDPPPPPPDDPVQKDFLLVCPVQVVLLVLVVVCCLVVVFWKWAQDPVDRDIDTDHNVQPDDPPDDDDAWDWGQQADPDPVRVVVVCVVPVPDDSTDGGGSRNMMGGPVVSVVSCVVDPPRDDPQDPVRLLVVLVVLLVCLCPQQVDDLPDPDGPQLDPDPSHPQNVCVVVVNHDHSVRSVVSNPVNCVVCVVVSVVVVVVVPPD